Protein AF-A0A0G1BCK6-F1 (afdb_monomer)

Solvent-accessible surface area (backbone atoms only — not comparable to full-atom values): 11768 Å² total; per-residue (Å²): 112,67,67,60,52,51,52,48,50,55,54,48,49,54,58,51,61,77,66,60,58,89,66,52,44,71,52,81,62,42,50,47,76,50,67,53,88,49,65,73,49,75,61,89,98,45,76,48,80,48,79,49,68,51,77,47,67,56,71,41,50,47,66,63,50,44,51,51,53,39,70,75,70,44,85,87,67,80,82,68,76,64,45,44,88,52,59,85,75,43,48,58,46,54,74,65,69,76,64,54,64,76,42,100,46,71,85,72,66,85,77,84,72,70,47,78,46,75,88,80,53,78,44,54,73,77,62,60,65,58,54,43,60,73,41,46,54,34,47,58,85,50,46,67,68,59,49,70,76,41,84,74,56,93,77,87,85,88,86,59,85,63,73,88,54,63,47,42,53,81,44,66,92,75,56,87,84,85,87,84,79,134

Radius of gyration: 25.52 Å; Cα contacts (8 Å, |Δi|>4): 191; chains: 1; bounding box: 66×31×66 Å

Secondary structure (DSSP, 8-state):
-HHHHHHHHHHHHHHHHTTPPTTEEEEEEEEEEEEEPPPEEEETTEEEE--EEEEEEEEEEHHHHHHHHHHHH-TT--S---B-TTGGGSEEE-S-GGGGGGSS-GGG------EEES----B----HHHHHHHHTT-BGGGHHHHHTT-TT-S------SSTT--B--SSGGG--------

Sequence (182 aa):
MNDLKIALQAKLLKKATDQIPSGFVLFRDAVFLDTEDGAATSEGNKSSLNLKGTLYGFLFDVKKLTKKIAEDNLEDYDDTAIDIPNIRDLTFTMDNKDNLFFADNPADVKNINFNLSGTAKIIYPVDENNLKADLLGKRKKDFKQILAQYPNIDSADVVISPFWKMSFPDKIKDIKVVVNYP

pLDDT: mean 87.73, std 10.75, range [51.5, 97.62]

Mean predicted aligned error: 7.95 Å

Foldseek 3Di:
DVVVVVVVLVVVVVVVVVVDDPQKDWAPQQKDKAKDQWDWDDDPPDIDTDIDIDMDGDIDRQQVVLQVCCVVPPDPDPSARKHFPCQRVWDKAFPPPVVCVVPVDVVPDPDGDIDTDDDTDIARDDPLQVLLVLQAFAFPVCNVVSCVVPPSDPDDDDDDPPPPDRGDHNDSVSDDDDDDDD

Nearest PDB structures (foldseek):
  1vpp-assembly1_W  TM=3.203E-01  e=5.025E+00  Homo sapiens
  1mkk-assembly1_A  TM=3.326E-01  e=7.337E+00  Homo sapiens
  8y3r-assembly1_A  TM=3.251E-01  e=6.889E+00  African swine fever virus

Structure (mmCIF, N/CA/C/O backbone):
data_AF-A0A0G1BCK6-F1
#
_entry.id   AF-A0A0G1BCK6-F1
#
loop_
_atom_site.group_PDB
_atom_site.id
_atom_site.type_symbol
_atom_site.label_atom_id
_atom_site.label_alt_id
_atom_site.label_comp_id
_atom_site.label_asym_id
_atom_site.label_entity_id
_atom_site.label_seq_id
_atom_site.pdbx_PDB_ins_code
_atom_site.Cartn_x
_atom_site.Cartn_y
_atom_site.Cartn_z
_atom_site.occupancy
_atom_site.B_iso_or_equiv
_atom_site.auth_seq_id
_atom_site.auth_comp_id
_atom_site.auth_asym_id
_atom_site.auth_atom_id
_atom_site.pdbx_PDB_model_num
ATOM 1 N N . MET A 1 1 ? 24.765 -13.326 -26.894 1.00 62.44 1 MET A N 1
ATOM 2 C CA . MET A 1 1 ? 24.336 -11.912 -26.764 1.00 62.44 1 MET A CA 1
ATOM 3 C C . MET A 1 1 ? 23.130 -11.779 -25.833 1.00 62.44 1 MET A C 1
ATOM 5 O O . MET A 1 1 ? 23.208 -11.008 -24.887 1.00 62.44 1 MET A O 1
ATOM 9 N N . ASN A 1 2 ? 22.054 -12.552 -26.052 1.00 77.62 2 ASN A N 1
ATOM 10 C CA . ASN A 1 2 ? 20.826 -12.490 -25.245 1.00 77.62 2 ASN A CA 1
ATOM 11 C C . ASN A 1 2 ? 21.047 -12.821 -23.755 1.00 77.62 2 ASN A C 1
ATOM 13 O O . ASN A 1 2 ? 20.661 -12.046 -22.887 1.00 77.62 2 ASN A O 1
ATOM 17 N N . ASP A 1 3 ? 21.774 -13.901 -23.456 1.00 83.56 3 ASP A N 1
ATOM 18 C CA . ASP A 1 3 ? 22.012 -14.335 -22.068 1.00 83.56 3 ASP A CA 1
ATOM 19 C C . ASP A 1 3 ? 22.791 -13.302 -21.240 1.00 83.56 3 ASP A C 1
ATOM 21 O O . ASP A 1 3 ? 22.537 -13.126 -20.050 1.00 83.56 3 ASP A O 1
ATOM 25 N N . LEU A 1 4 ? 23.706 -12.562 -21.881 1.00 83.81 4 LEU A N 1
ATOM 26 C CA . LEU A 1 4 ? 24.480 -11.500 -21.233 1.00 83.81 4 LEU A CA 1
ATOM 27 C C . LEU A 1 4 ? 23.594 -10.293 -20.888 1.00 83.81 4 LEU A C 1
ATOM 29 O O . LEU A 1 4 ? 23.738 -9.725 -19.806 1.00 83.81 4 LEU A O 1
ATOM 33 N N . LYS A 1 5 ? 22.649 -9.934 -21.772 1.00 83.31 5 LYS A N 1
ATOM 34 C CA . LYS A 1 5 ? 21.650 -8.884 -21.513 1.00 83.31 5 LYS A CA 1
ATOM 35 C C . LYS A 1 5 ? 20.716 -9.280 -20.367 1.00 83.31 5 LYS A C 1
ATOM 37 O O . LYS A 1 5 ? 20.528 -8.486 -19.451 1.00 83.31 5 LYS A O 1
ATOM 42 N N . ILE A 1 6 ? 20.221 -10.520 -20.362 1.00 86.69 6 ILE A N 1
ATOM 43 C CA . ILE A 1 6 ? 19.371 -11.054 -19.283 1.00 86.69 6 ILE A CA 1
ATOM 44 C C . ILE A 1 6 ? 20.114 -11.027 -17.940 1.00 86.69 6 ILE A C 1
ATOM 46 O O . ILE A 1 6 ? 19.578 -10.545 -16.941 1.00 86.69 6 ILE A O 1
ATOM 50 N N . ALA A 1 7 ? 21.367 -11.491 -17.909 1.00 89.31 7 ALA A N 1
ATOM 51 C CA . ALA A 1 7 ? 22.180 -11.490 -16.695 1.00 89.31 7 ALA A CA 1
ATOM 52 C C . ALA A 1 7 ? 22.463 -10.067 -16.182 1.00 89.31 7 ALA A C 1
ATOM 54 O O . ALA A 1 7 ? 22.385 -9.817 -14.975 1.00 89.31 7 ALA A O 1
ATOM 55 N N . LEU A 1 8 ? 22.759 -9.125 -17.086 1.00 89.31 8 LEU A N 1
ATOM 56 C CA . LEU A 1 8 ? 22.956 -7.718 -16.740 1.00 89.31 8 LEU A CA 1
ATOM 57 C C . LEU A 1 8 ? 21.673 -7.100 -16.172 1.00 89.31 8 LEU A C 1
ATOM 59 O O . LEU A 1 8 ? 21.720 -6.492 -15.102 1.00 89.31 8 LEU A O 1
ATOM 63 N N . GLN A 1 9 ? 20.533 -7.306 -16.834 1.00 88.75 9 GLN A N 1
ATOM 64 C CA . GLN A 1 9 ? 19.236 -6.806 -16.380 1.00 88.75 9 GLN A CA 1
ATOM 65 C C . GLN A 1 9 ? 18.886 -7.348 -14.993 1.00 88.75 9 GLN A C 1
ATOM 67 O O . GLN A 1 9 ? 18.549 -6.571 -14.104 1.00 88.75 9 GLN A O 1
ATOM 72 N N . ALA A 1 10 ? 19.029 -8.658 -14.770 1.00 90.56 10 ALA A N 1
ATOM 73 C CA . ALA A 1 10 ? 18.759 -9.274 -13.473 1.00 90.56 10 ALA A CA 1
ATOM 74 C C . ALA A 1 10 ? 19.652 -8.691 -12.363 1.00 90.56 10 ALA A C 1
ATOM 76 O O . ALA A 1 10 ? 19.179 -8.388 -11.265 1.00 90.56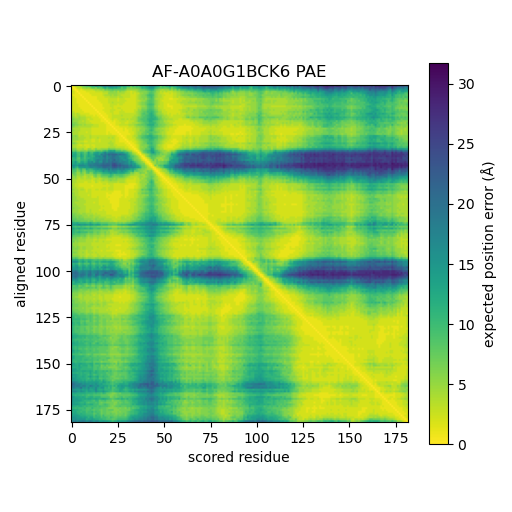 10 ALA A O 1
ATOM 77 N N . LYS A 1 11 ? 20.942 -8.477 -12.657 1.00 91.44 11 LYS A N 1
ATOM 78 C CA . LYS A 1 11 ? 21.895 -7.873 -11.717 1.00 91.44 11 LYS A CA 1
ATOM 79 C C . LYS A 1 11 ? 21.525 -6.428 -11.374 1.00 91.44 11 LYS A C 1
ATOM 81 O O . LYS A 1 11 ? 21.561 -6.058 -10.199 1.00 91.44 11 LYS A O 1
ATOM 86 N N . LEU A 1 12 ? 21.189 -5.617 -12.377 1.00 91.88 12 LEU A N 1
ATOM 87 C CA . LEU A 1 12 ? 20.810 -4.219 -12.176 1.00 91.88 12 LEU A CA 1
ATOM 88 C C . LEU A 1 12 ? 19.460 -4.101 -11.461 1.00 91.88 12 LEU A C 1
ATOM 90 O O . LEU A 1 12 ? 19.338 -3.287 -10.551 1.00 91.88 12 LEU A O 1
ATOM 94 N N . LEU A 1 13 ? 18.485 -4.950 -11.797 1.00 91.12 13 LEU A N 1
ATOM 95 C CA . LEU A 1 13 ? 17.170 -4.964 -11.158 1.00 91.12 13 LEU A CA 1
ATOM 96 C C . LEU A 1 13 ? 17.276 -5.296 -9.670 1.00 91.12 13 LEU A C 1
ATOM 98 O O . LEU A 1 13 ? 16.637 -4.642 -8.847 1.00 91.12 13 LEU A O 1
ATOM 102 N N . LYS A 1 14 ? 18.126 -6.267 -9.311 1.00 91.44 14 LYS A N 1
ATOM 103 C CA . LYS A 1 14 ? 18.407 -6.582 -7.906 1.00 91.44 14 LYS A CA 1
ATOM 104 C C . LYS A 1 14 ? 18.917 -5.344 -7.163 1.00 91.44 14 LYS A C 1
ATOM 106 O O . LYS A 1 14 ? 18.363 -4.979 -6.135 1.00 91.44 14 LYS A O 1
ATOM 111 N N . LYS A 1 15 ? 19.913 -4.658 -7.732 1.00 90.38 15 LYS A N 1
ATOM 112 C CA . LYS A 1 15 ? 20.481 -3.437 -7.145 1.00 90.38 15 LYS A CA 1
ATOM 113 C C . LYS A 1 15 ? 19.451 -2.307 -7.030 1.00 90.38 15 LYS A C 1
ATOM 115 O O . LYS A 1 15 ? 19.455 -1.597 -6.033 1.00 90.38 15 LYS A O 1
ATOM 120 N N . ALA A 1 16 ? 18.594 -2.135 -8.036 1.00 89.69 16 ALA A N 1
ATOM 121 C CA . ALA A 1 16 ? 17.551 -1.114 -8.026 1.00 89.69 16 ALA A CA 1
ATOM 122 C C . ALA A 1 16 ? 16.495 -1.391 -6.947 1.00 89.69 16 ALA A C 1
ATOM 124 O O . ALA A 1 16 ? 16.083 -0.474 -6.244 1.00 89.69 16 ALA A O 1
ATOM 125 N N . THR A 1 17 ? 16.108 -2.658 -6.771 1.00 88.62 17 THR A N 1
ATOM 126 C CA . THR A 1 17 ? 15.104 -3.066 -5.775 1.00 88.62 17 THR A CA 1
ATOM 127 C C . THR A 1 17 ? 15.556 -2.748 -4.346 1.00 88.62 17 THR A C 1
ATOM 129 O O . THR A 1 17 ? 14.747 -2.295 -3.540 1.00 88.62 17 THR A O 1
ATOM 132 N N . ASP A 1 18 ? 16.854 -2.888 -4.056 1.00 90.00 18 ASP A N 1
ATOM 133 C CA . ASP A 1 18 ? 17.448 -2.556 -2.751 1.00 90.00 18 ASP A CA 1
ATOM 134 C C . ASP A 1 18 ? 17.424 -1.044 -2.433 1.00 90.00 18 ASP A C 1
ATOM 136 O O . ASP A 1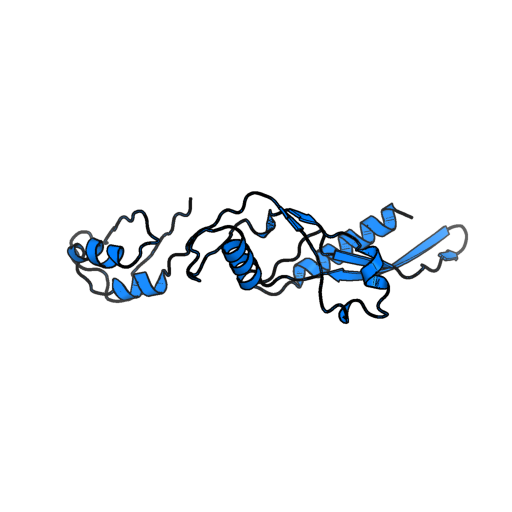 18 ? 17.666 -0.643 -1.296 1.00 90.00 18 ASP A O 1
ATOM 140 N N . GLN A 1 19 ? 17.157 -0.194 -3.429 1.00 90.81 19 GLN A N 1
ATOM 141 C CA . GLN A 1 19 ? 17.180 1.269 -3.315 1.00 90.81 19 GLN A CA 1
ATOM 142 C C . GLN A 1 19 ? 15.785 1.904 -3.394 1.00 90.81 19 GLN A C 1
ATOM 144 O O . GLN A 1 19 ? 15.672 3.130 -3.398 1.00 90.81 19 GLN A O 1
ATOM 149 N N . ILE A 1 20 ? 14.721 1.097 -3.461 1.00 92.50 20 ILE A N 1
ATOM 150 C CA . ILE A 1 20 ? 13.351 1.609 -3.537 1.00 92.50 20 ILE A CA 1
ATOM 151 C C . ILE A 1 20 ? 12.981 2.279 -2.201 1.00 92.50 20 ILE A C 1
ATOM 153 O O . ILE A 1 20 ? 13.048 1.625 -1.156 1.00 92.50 20 ILE A O 1
ATOM 157 N N . PRO A 1 21 ? 12.553 3.556 -2.205 1.00 94.56 21 PRO A N 1
ATOM 158 C CA . PRO A 1 21 ? 12.089 4.222 -0.994 1.00 94.56 21 PRO A CA 1
ATOM 159 C C . PRO A 1 21 ? 10.838 3.554 -0.410 1.00 94.56 21 PRO A C 1
ATOM 161 O O . PRO A 1 21 ? 10.017 2.974 -1.126 1.00 94.56 21 PRO A O 1
ATOM 164 N N . SER A 1 22 ? 10.646 3.681 0.903 1.00 93.38 22 SER A N 1
ATOM 165 C CA . SER A 1 22 ? 9.411 3.225 1.542 1.00 93.38 22 SER A CA 1
ATOM 166 C C . SER A 1 22 ? 8.190 3.940 0.948 1.00 93.38 22 SER A C 1
ATOM 168 O O . SER A 1 22 ? 8.243 5.115 0.594 1.00 93.38 22 SER A O 1
ATOM 170 N N . GLY A 1 23 ? 7.079 3.214 0.817 1.00 94.44 23 GLY A N 1
ATOM 171 C CA . GLY A 1 23 ? 5.851 3.739 0.208 1.00 94.44 23 GLY A CA 1
ATOM 172 C C . GLY A 1 23 ? 5.809 3.685 -1.322 1.00 94.44 23 GLY A C 1
ATOM 173 O O . GLY A 1 23 ? 4.798 4.085 -1.892 1.00 94.44 23 GLY A O 1
ATOM 174 N N . PHE A 1 24 ? 6.841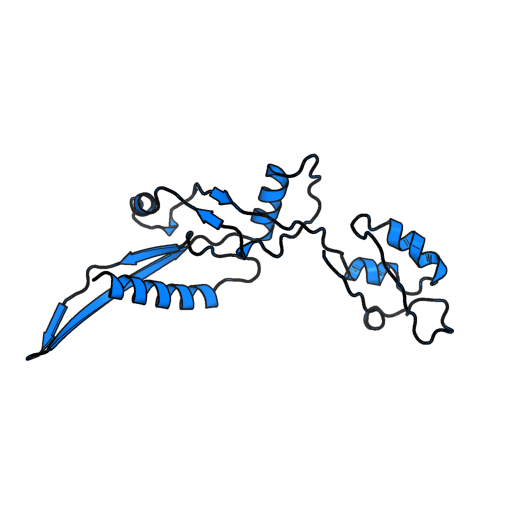 3.149 -1.984 1.00 96.25 24 PHE A N 1
ATOM 175 C CA . PHE A 1 24 ? 6.855 2.954 -3.434 1.00 96.25 24 PHE A CA 1
ATOM 176 C C . PHE A 1 24 ? 6.821 1.476 -3.840 1.00 96.25 24 PHE A C 1
ATOM 178 O O . PHE A 1 24 ? 7.208 0.568 -3.090 1.00 96.25 24 PHE A O 1
ATOM 185 N N . VAL A 1 25 ? 6.358 1.237 -5.065 1.00 95.00 25 VAL A N 1
ATOM 186 C CA . VAL A 1 25 ? 6.408 -0.059 -5.744 1.00 95.00 25 VAL A CA 1
ATOM 187 C C . VAL A 1 25 ? 7.037 0.089 -7.128 1.00 95.00 25 VAL A C 1
ATOM 189 O O . VAL A 1 25 ? 6.757 1.043 -7.852 1.00 95.00 25 VAL A O 1
ATOM 192 N N . LEU A 1 26 ? 7.893 -0.873 -7.480 1.00 93.94 26 LEU A N 1
ATOM 193 C CA . LEU A 1 26 ? 8.426 -1.067 -8.824 1.00 93.94 26 LEU A CA 1
ATOM 194 C C . LEU A 1 26 ? 7.859 -2.370 -9.380 1.00 93.94 26 LEU A C 1
ATOM 196 O O . LEU A 1 26 ? 8.112 -3.440 -8.822 1.00 93.94 26 LEU A O 1
ATOM 200 N N . PHE A 1 27 ? 7.124 -2.291 -10.483 1.00 93.06 27 PHE A N 1
ATOM 201 C CA . PHE A 1 27 ? 6.698 -3.484 -11.206 1.00 93.06 27 PHE A CA 1
ATOM 202 C C . PHE A 1 27 ? 7.814 -3.965 -12.130 1.00 93.06 27 PHE A C 1
ATOM 204 O O . PHE A 1 27 ? 8.534 -3.157 -12.715 1.00 93.06 27 PHE A O 1
ATOM 211 N N . ARG A 1 28 ? 7.949 -5.286 -12.298 1.00 86.25 28 ARG A N 1
ATOM 212 C CA . ARG A 1 28 ? 9.002 -5.875 -13.149 1.00 86.25 28 ARG A CA 1
ATOM 213 C C . ARG A 1 28 ? 8.953 -5.346 -14.580 1.00 86.25 28 ARG A C 1
ATOM 215 O O . ARG A 1 28 ? 9.995 -5.054 -15.153 1.00 86.25 28 ARG A O 1
ATOM 222 N N . ASP A 1 29 ? 7.747 -5.169 -15.112 1.00 88.38 29 ASP A N 1
ATOM 223 C CA . ASP A 1 29 ? 7.518 -4.658 -16.461 1.00 88.38 29 ASP A CA 1
ATOM 224 C C . ASP A 1 29 ? 7.491 -3.128 -16.556 1.00 88.38 29 ASP A C 1
ATOM 226 O O . ASP A 1 29 ? 7.343 -2.594 -17.651 1.00 88.38 29 ASP A O 1
ATOM 230 N N . ALA A 1 30 ? 7.708 -2.416 -15.452 1.00 89.88 30 ALA A N 1
ATOM 231 C CA . ALA A 1 30 ? 7.928 -0.971 -15.447 1.00 89.88 30 ALA A CA 1
ATOM 232 C C . ALA A 1 30 ? 9.422 -0.611 -15.540 1.00 89.88 30 ALA A C 1
ATOM 234 O O . ALA A 1 30 ? 9.800 0.507 -15.198 1.00 89.88 30 ALA A O 1
ATOM 235 N N . VAL A 1 31 ? 10.268 -1.566 -15.943 1.00 88.44 31 VAL A N 1
ATOM 236 C CA . VAL A 1 31 ? 11.728 -1.457 -15.987 1.00 88.44 31 VAL A CA 1
ATOM 237 C C . VAL A 1 31 ? 12.238 -1.637 -17.412 1.00 88.44 31 VAL A C 1
ATOM 239 O O . VAL A 1 31 ? 11.743 -2.481 -18.161 1.00 88.44 31 VAL A O 1
ATOM 242 N N . PHE A 1 32 ? 13.276 -0.879 -17.753 1.00 85.00 32 PHE A N 1
ATOM 243 C CA . PHE A 1 32 ? 13.872 -0.825 -19.079 1.00 85.00 32 PHE A CA 1
ATOM 244 C C . PHE A 1 32 ? 15.390 -0.787 -18.955 1.00 85.00 32 PHE A C 1
ATOM 246 O O . PHE A 1 32 ? 15.933 -0.132 -18.064 1.00 85.00 32 PHE A O 1
ATOM 253 N N . LEU A 1 33 ? 16.078 -1.504 -19.838 1.00 85.06 33 LEU A N 1
ATOM 254 C CA . LEU A 1 33 ? 17.533 -1.545 -19.876 1.00 85.06 33 LEU A CA 1
ATOM 255 C C . LEU A 1 33 ? 18.010 -0.838 -21.139 1.00 85.06 33 LEU A C 1
ATOM 257 O O . LEU A 1 33 ? 17.802 -1.349 -22.236 1.00 85.06 33 LEU A O 1
ATOM 261 N N . ASP A 1 34 ? 18.688 0.286 -20.957 1.00 83.12 34 ASP A N 1
ATOM 262 C CA . ASP A 1 34 ? 19.480 0.899 -22.010 1.00 83.12 34 ASP A CA 1
ATOM 263 C C . ASP A 1 34 ? 20.867 0.252 -22.016 1.00 83.12 34 ASP A C 1
ATOM 265 O O . ASP A 1 34 ? 21.514 0.158 -20.970 1.00 83.12 34 ASP A O 1
ATOM 269 N N . THR A 1 35 ? 21.311 -0.260 -23.161 1.00 81.62 35 THR A N 1
ATOM 270 C CA . THR A 1 35 ? 22.619 -0.915 -23.285 1.00 81.62 35 THR A CA 1
ATOM 271 C C . THR A 1 35 ? 23.504 -0.137 -24.230 1.00 81.62 35 THR A C 1
ATOM 273 O O . THR A 1 35 ? 23.145 0.041 -25.389 1.00 81.62 35 THR A O 1
ATOM 276 N N . GLU A 1 36 ? 24.699 0.206 -23.766 1.00 78.25 36 GLU A N 1
ATOM 277 C CA . GLU A 1 36 ? 25.755 0.728 -24.626 1.00 78.25 36 GLU A CA 1
ATOM 278 C C . GLU A 1 36 ? 26.382 -0.431 -25.415 1.00 78.25 36 GLU A C 1
ATOM 280 O O . GLU A 1 36 ? 26.575 -1.531 -24.874 1.00 78.25 36 GLU A O 1
ATOM 285 N N . ASP A 1 37 ? 26.730 -0.192 -26.682 1.00 67.62 37 ASP A N 1
ATOM 286 C CA . ASP A 1 37 ? 27.448 -1.182 -27.482 1.00 67.62 37 ASP A CA 1
ATOM 287 C C . ASP A 1 37 ? 28.789 -1.525 -26.820 1.00 67.62 37 ASP A C 1
ATOM 289 O O . ASP A 1 37 ? 29.652 -0.682 -26.564 1.00 67.62 37 ASP A O 1
ATOM 293 N N . GLY A 1 38 ? 28.940 -2.806 -26.492 1.00 63.19 38 GLY A N 1
ATOM 294 C CA . GLY A 1 38 ? 30.094 -3.322 -25.775 1.00 63.19 38 GLY A CA 1
ATOM 295 C C . GLY A 1 38 ? 31.344 -3.381 -26.647 1.00 63.19 38 GLY A C 1
ATOM 296 O O . GLY A 1 38 ? 31.311 -3.913 -27.755 1.00 63.19 38 GLY A O 1
ATOM 297 N N . ALA A 1 39 ? 32.479 -2.918 -26.124 1.00 60.47 39 ALA A N 1
ATOM 298 C CA . ALA A 1 39 ? 33.772 -3.138 -26.764 1.00 60.47 39 ALA A 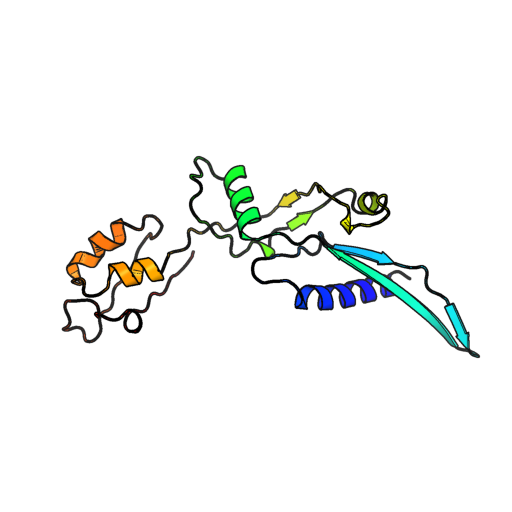CA 1
ATOM 299 C C . ALA A 1 39 ? 34.221 -4.596 -26.560 1.00 60.47 39 ALA A C 1
ATOM 301 O O . ALA A 1 39 ? 34.293 -5.087 -25.427 1.00 60.47 39 ALA A O 1
ATOM 302 N N . ALA A 1 40 ? 34.541 -5.287 -27.655 1.00 63.59 40 ALA A N 1
ATOM 303 C CA . ALA A 1 40 ? 35.195 -6.588 -27.603 1.00 63.59 40 ALA A CA 1
ATOM 304 C C . ALA A 1 40 ? 36.707 -6.389 -27.454 1.00 63.59 40 ALA A C 1
ATOM 306 O O . ALA A 1 40 ? 37.335 -5.711 -28.267 1.00 63.59 40 ALA A O 1
ATOM 307 N N . THR A 1 41 ? 37.300 -6.995 -26.431 1.00 63.34 41 THR A N 1
ATOM 308 C CA . THR A 1 41 ? 38.754 -7.008 -26.238 1.00 63.34 41 THR A CA 1
ATOM 309 C C . THR A 1 41 ? 39.271 -8.421 -26.468 1.00 63.34 41 THR A C 1
ATOM 311 O O . THR A 1 41 ? 38.722 -9.382 -25.931 1.00 63.34 41 THR A O 1
ATOM 314 N N . SER A 1 42 ? 40.311 -8.564 -27.289 1.00 60.16 42 SER A N 1
ATOM 315 C CA . SER A 1 42 ? 40.971 -9.852 -27.530 1.00 60.16 42 SER A CA 1
ATOM 316 C C . SER A 1 42 ? 42.401 -9.793 -27.014 1.00 60.16 42 SER A C 1
ATOM 318 O O . SER A 1 42 ? 43.160 -8.913 -27.412 1.00 60.16 42 SER A O 1
ATOM 320 N N . GLU A 1 43 ? 42.759 -10.727 -26.136 1.00 63.66 43 GLU A N 1
ATOM 321 C CA . GLU A 1 43 ? 44.107 -10.869 -25.584 1.00 63.66 43 GLU A CA 1
ATOM 322 C C . GLU A 1 43 ? 44.552 -12.333 -25.741 1.00 63.66 43 GLU A C 1
ATOM 324 O O . GLU A 1 43 ? 44.034 -13.251 -25.096 1.00 63.66 43 GLU A O 1
ATOM 329 N N . GLY A 1 44 ? 45.493 -12.575 -26.659 1.00 72.88 44 GLY A N 1
ATOM 330 C CA . GLY A 1 44 ? 45.949 -13.925 -27.005 1.00 72.88 44 GLY A CA 1
ATOM 331 C C . GLY A 1 44 ? 44.824 -14.806 -27.570 1.00 72.88 44 GLY A C 1
ATOM 332 O O . GLY A 1 44 ? 44.130 -14.412 -28.500 1.00 72.88 44 GLY A O 1
ATOM 333 N N . ASN A 1 45 ? 44.643 -16.005 -27.002 1.00 71.12 45 ASN A N 1
ATOM 334 C CA . ASN A 1 45 ? 43.625 -16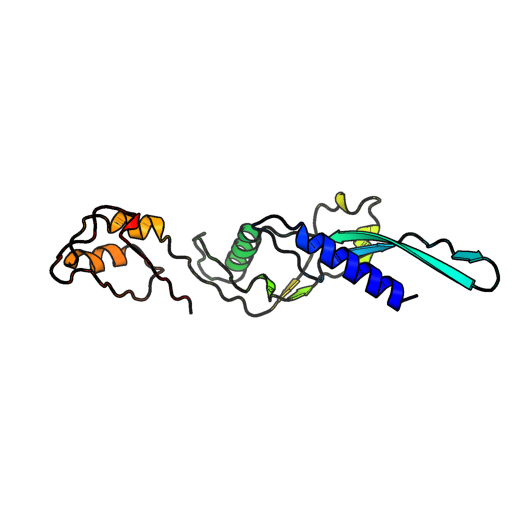.984 -27.423 1.00 71.12 45 ASN A CA 1
ATOM 335 C C . ASN A 1 45 ? 42.272 -16.829 -26.693 1.00 71.12 45 ASN A C 1
ATOM 337 O O . ASN A 1 45 ? 41.428 -17.725 -26.756 1.00 71.12 45 ASN A O 1
ATOM 341 N N . LYS A 1 46 ? 42.073 -15.735 -25.944 1.00 59.69 46 LYS A N 1
ATOM 342 C CA . LYS A 1 46 ? 40.826 -15.443 -25.227 1.00 59.69 46 LYS A CA 1
ATOM 343 C C . LYS A 1 46 ? 40.226 -14.135 -25.734 1.00 59.69 46 LYS A C 1
ATOM 345 O O . LYS A 1 46 ? 40.882 -13.096 -25.737 1.00 59.69 46 LYS A O 1
ATOM 350 N N . SER A 1 47 ? 38.950 -14.189 -26.097 1.00 70.12 47 SER A N 1
ATOM 351 C CA . SER A 1 47 ? 38.140 -13.009 -26.398 1.00 70.12 47 SER A CA 1
ATOM 352 C C . SER A 1 47 ? 37.173 -12.761 -25.246 1.00 70.12 47 SER A C 1
ATOM 354 O O . SER A 1 47 ? 36.478 -13.679 -24.806 1.00 70.12 47 SER A O 1
ATOM 356 N N . SER A 1 48 ? 37.136 -11.528 -24.746 1.00 71.88 48 SER A N 1
ATOM 357 C CA . SER A 1 48 ? 36.198 -11.080 -23.719 1.00 71.88 48 SER A CA 1
ATOM 358 C C . SER A 1 48 ? 35.257 -10.021 -24.292 1.00 71.88 48 SER A C 1
ATOM 360 O O . SER A 1 48 ? 35.661 -9.122 -25.031 1.00 71.88 48 SER A O 1
ATOM 362 N N . LEU A 1 49 ? 33.974 -10.152 -23.957 1.00 77.88 49 LEU A N 1
ATOM 363 C CA . LEU A 1 49 ? 32.922 -9.221 -24.347 1.00 77.88 49 LEU A CA 1
ATOM 364 C C . LEU A 1 49 ? 32.373 -8.557 -23.088 1.00 77.88 49 LEU A C 1
ATOM 366 O O . LEU A 1 49 ? 31.811 -9.234 -22.226 1.00 77.88 49 LEU A O 1
ATOM 370 N N . ASN A 1 50 ? 32.526 -7.239 -22.994 1.00 79.50 50 ASN A N 1
ATOM 371 C CA . ASN A 1 50 ? 31.996 -6.450 -21.890 1.00 79.50 50 ASN A CA 1
ATOM 372 C C . ASN A 1 50 ? 30.735 -5.719 -22.341 1.00 79.50 50 ASN A C 1
ATOM 374 O O . ASN A 1 50 ? 30.772 -4.986 -23.322 1.00 79.50 50 ASN A O 1
ATOM 378 N N . LEU A 1 51 ? 29.640 -5.889 -21.602 1.00 83.06 51 LEU A N 1
ATOM 379 C CA . LEU A 1 51 ? 28.384 -5.180 -21.835 1.00 83.06 51 LEU A CA 1
ATOM 380 C C . LEU A 1 51 ? 28.133 -4.201 -20.688 1.00 83.06 51 LEU A C 1
ATOM 382 O O . LEU A 1 51 ? 28.192 -4.586 -19.517 1.00 83.06 51 LEU A O 1
ATOM 386 N N . LYS A 1 52 ? 27.842 -2.948 -21.034 1.00 86.44 52 LYS A N 1
ATOM 387 C CA . LYS A 1 52 ? 27.433 -1.901 -20.097 1.00 86.44 52 LYS A CA 1
ATOM 388 C C . LYS A 1 52 ? 25.993 -1.500 -20.382 1.00 86.44 52 LYS A C 1
ATOM 390 O O . LYS A 1 52 ? 25.507 -1.647 -21.499 1.00 86.44 52 LYS A O 1
ATOM 395 N N . GLY A 1 53 ? 25.310 -1.020 -19.355 1.00 87.19 53 GLY A N 1
ATOM 396 C CA . GLY A 1 53 ? 23.953 -0.529 -19.504 1.00 87.19 53 GLY A CA 1
ATOM 397 C C . GLY A 1 53 ? 23.437 0.147 -18.247 1.00 87.19 53 GLY A C 1
ATOM 398 O O . GLY A 1 53 ? 23.940 -0.095 -17.144 1.00 87.19 53 GLY A O 1
ATOM 399 N N . THR A 1 54 ? 22.416 0.969 -18.446 1.00 87.62 54 THR A N 1
ATOM 400 C CA . THR A 1 54 ? 21.710 1.721 -17.416 1.00 87.62 54 THR A CA 1
ATOM 401 C C . THR A 1 54 ? 20.281 1.206 -17.324 1.00 87.62 54 THR A C 1
ATOM 403 O O . THR A 1 54 ? 19.589 1.048 -18.326 1.00 87.62 54 THR A O 1
ATOM 406 N N . LEU A 1 55 ? 19.842 0.905 -16.103 1.00 87.69 55 LEU A N 1
ATOM 407 C CA . LEU A 1 55 ? 18.483 0.450 -15.844 1.00 87.69 55 LEU A CA 1
ATOM 408 C C . LEU A 1 55 ? 17.624 1.636 -15.409 1.00 87.69 55 LEU A C 1
ATOM 410 O O . LEU A 1 55 ? 17.936 2.287 -14.413 1.00 87.69 55 LEU A O 1
ATOM 414 N N . TYR A 1 56 ? 16.527 1.856 -16.117 1.00 87.56 56 TYR A N 1
ATOM 415 C CA . TYR A 1 56 ? 15.500 2.833 -15.781 1.00 87.56 56 TYR A CA 1
ATOM 416 C C . TYR A 1 56 ? 14.248 2.109 -15.294 1.00 87.56 56 TYR A C 1
ATOM 418 O O . TYR A 1 56 ? 13.975 0.982 -15.708 1.00 87.56 56 TYR A O 1
ATOM 426 N N . GLY A 1 57 ? 13.465 2.745 -14.428 1.00 88.44 57 GLY A N 1
ATOM 427 C CA . GLY A 1 57 ? 12.181 2.193 -14.023 1.00 88.44 57 GLY A CA 1
ATOM 428 C C . GLY A 1 57 ? 11.245 3.230 -13.426 1.00 88.44 57 GLY A C 1
ATOM 429 O O . GLY A 1 57 ? 11.692 4.191 -12.800 1.00 88.44 57 GLY A O 1
ATOM 430 N N . PHE A 1 58 ? 9.945 3.020 -13.613 1.00 90.25 58 PHE A N 1
ATOM 431 C CA . PHE A 1 58 ? 8.912 3.874 -13.035 1.00 90.25 58 PHE A CA 1
ATOM 432 C C . PHE A 1 58 ? 8.521 3.365 -11.649 1.00 90.25 58 PHE A C 1
ATOM 434 O O . PHE A 1 58 ? 8.025 2.247 -11.494 1.00 90.25 58 PHE A O 1
ATOM 441 N N . LEU A 1 59 ? 8.749 4.201 -10.638 1.00 93.31 59 LEU A N 1
ATOM 442 C CA . LEU A 1 59 ? 8.279 3.963 -9.279 1.00 93.31 59 LEU A CA 1
ATOM 443 C C . LEU A 1 59 ? 6.900 4.583 -9.093 1.00 93.31 59 LEU A C 1
ATOM 445 O O . LEU A 1 59 ? 6.685 5.751 -9.415 1.00 93.31 59 LEU A O 1
ATOM 449 N N . PHE A 1 60 ? 5.991 3.814 -8.507 1.00 95.19 60 PHE A N 1
ATOM 450 C CA . PHE A 1 60 ? 4.643 4.267 -8.195 1.00 95.19 60 PHE A CA 1
ATOM 451 C C . PHE A 1 60 ? 4.509 4.475 -6.693 1.00 95.19 60 PHE A C 1
ATOM 453 O O . PHE A 1 60 ? 4.853 3.590 -5.908 1.00 95.19 60 PHE A O 1
ATOM 460 N N . ASP A 1 61 ? 4.004 5.641 -6.297 1.00 96.56 61 ASP A N 1
ATOM 461 C CA . ASP A 1 61 ? 3.568 5.888 -4.924 1.00 96.56 61 ASP A CA 1
ATOM 462 C C . ASP A 1 61 ? 2.365 4.983 -4.634 1.00 96.56 61 ASP A C 1
ATOM 464 O O . ASP A 1 61 ? 1.338 5.063 -5.313 1.00 96.56 61 ASP A O 1
ATOM 468 N N . VAL A 1 62 ? 2.507 4.103 -3.642 1.00 96.06 62 VAL A N 1
ATOM 469 C CA . VAL A 1 62 ? 1.500 3.086 -3.322 1.00 96.06 62 VAL A CA 1
ATOM 470 C C . VAL A 1 62 ? 0.179 3.730 -2.913 1.00 96.06 62 VAL A C 1
ATOM 472 O O . VAL A 1 62 ? -0.869 3.244 -3.318 1.00 96.06 62 VAL A O 1
ATOM 475 N N . LYS A 1 63 ? 0.197 4.844 -2.173 1.00 94.25 63 LYS A N 1
ATOM 476 C CA . LYS A 1 63 ? -1.038 5.505 -1.728 1.00 94.25 63 LYS A CA 1
ATOM 477 C C . LYS A 1 63 ? -1.781 6.115 -2.906 1.00 94.25 63 LYS A C 1
ATOM 479 O O . LYS A 1 63 ? -2.989 5.936 -3.024 1.00 94.25 63 LYS A O 1
ATOM 484 N N . LYS A 1 64 ? -1.062 6.806 -3.797 1.00 95.38 64 LYS A N 1
ATOM 485 C CA . LYS A 1 64 ? -1.667 7.406 -4.997 1.00 95.38 64 LYS A CA 1
ATOM 486 C C . LYS A 1 64 ? -2.211 6.343 -5.946 1.00 95.38 64 LYS A C 1
ATOM 488 O O . LYS A 1 64 ? -3.308 6.509 -6.466 1.00 95.38 64 LYS A O 1
ATOM 493 N N . LEU A 1 65 ? -1.462 5.258 -6.153 1.00 95.75 65 LEU A N 1
ATOM 494 C CA . LEU A 1 65 ? -1.890 4.163 -7.018 1.00 95.75 65 LEU A CA 1
ATOM 495 C C . LEU A 1 65 ? -3.120 3.448 -6.447 1.00 95.75 65 LEU A C 1
ATOM 497 O O . LEU A 1 65 ? -4.093 3.258 -7.166 1.00 95.75 65 LEU A O 1
ATOM 501 N N . THR A 1 66 ? -3.106 3.112 -5.156 1.00 95.75 66 THR A N 1
ATOM 502 C CA . THR A 1 66 ? -4.246 2.488 -4.474 1.00 95.75 66 THR A CA 1
ATOM 503 C C . THR A 1 66 ? -5.487 3.375 -4.526 1.00 95.75 66 THR A C 1
ATOM 505 O O . THR A 1 66 ? -6.557 2.885 -4.877 1.00 95.75 66 THR A O 1
ATOM 508 N N . LYS A 1 67 ? -5.341 4.685 -4.272 1.00 94.69 67 LYS A N 1
ATOM 509 C CA . LYS A 1 67 ? -6.442 5.645 -4.419 1.00 94.69 67 LYS A CA 1
ATOM 510 C C . LYS A 1 67 ? -7.030 5.595 -5.829 1.00 94.69 67 LYS A C 1
ATOM 512 O O . LYS A 1 67 ? -8.237 5.460 -5.981 1.00 94.69 67 LYS A O 1
ATOM 517 N N . LYS A 1 68 ? -6.173 5.652 -6.853 1.00 94.56 68 LYS A N 1
ATOM 518 C CA . LYS A 1 68 ? -6.620 5.638 -8.247 1.00 94.56 68 LYS A CA 1
ATOM 519 C C . LYS A 1 68 ? -7.352 4.342 -8.611 1.00 94.56 68 LYS A C 1
ATOM 521 O O . LYS A 1 68 ? -8.376 4.384 -9.278 1.00 94.56 68 LYS A O 1
ATOM 526 N N . ILE A 1 69 ? -6.864 3.197 -8.130 1.00 95.00 69 ILE A N 1
ATOM 527 C CA . ILE A 1 69 ? -7.542 1.907 -8.317 1.00 95.00 69 ILE A CA 1
ATOM 528 C C . ILE A 1 69 ? -8.938 1.930 -7.679 1.00 95.00 69 ILE A C 1
ATOM 530 O O . ILE A 1 69 ? -9.877 1.435 -8.295 1.00 95.00 69 ILE A O 1
ATOM 534 N N . ALA A 1 70 ? -9.086 2.513 -6.486 1.00 94.06 70 ALA A N 1
ATOM 535 C CA . ALA A 1 70 ? -10.379 2.659 -5.817 1.00 94.06 70 ALA A CA 1
ATOM 536 C C . ALA A 1 70 ? -11.351 3.512 -6.639 1.00 94.06 70 ALA A C 1
ATOM 538 O O . ALA A 1 70 ? -12.445 3.052 -6.946 1.00 94.06 70 ALA A O 1
ATOM 539 N N . GLU A 1 71 ? -10.911 4.710 -7.043 1.00 94.44 71 GLU A N 1
ATOM 540 C CA . GLU A 1 71 ? -11.689 5.662 -7.851 1.00 94.44 71 GLU A CA 1
ATOM 541 C C . GLU A 1 71 ? -12.198 5.033 -9.158 1.00 94.44 71 GLU A C 1
ATOM 543 O O . GLU A 1 71 ? -13.295 5.349 -9.609 1.00 94.44 71 GLU A O 1
ATOM 548 N N . ASP A 1 72 ? -11.410 4.141 -9.764 1.00 93.06 72 ASP A N 1
ATOM 549 C CA . ASP A 1 72 ? -11.742 3.518 -11.047 1.00 93.06 72 ASP A CA 1
ATOM 550 C C . ASP A 1 72 ? -12.618 2.255 -10.923 1.00 93.06 72 ASP A C 1
ATOM 552 O O . ASP A 1 72 ? -13.202 1.835 -11.922 1.00 93.06 72 ASP A O 1
ATOM 556 N N . ASN A 1 73 ? -12.693 1.613 -9.746 1.00 92.31 73 ASN A N 1
ATOM 557 C CA . ASN A 1 73 ? -13.298 0.274 -9.601 1.00 92.31 73 ASN A CA 1
ATOM 558 C C . ASN A 1 73 ? -14.369 0.147 -8.508 1.00 92.31 73 ASN A C 1
ATOM 560 O O . ASN A 1 73 ? -15.111 -0.836 -8.521 1.00 92.31 73 ASN A O 1
ATOM 564 N N . LEU A 1 74 ? -14.444 1.074 -7.553 1.00 91.12 74 LEU A N 1
ATOM 565 C CA . LEU A 1 74 ? -15.446 1.058 -6.488 1.00 91.12 74 LEU A CA 1
ATOM 566 C C . LEU A 1 74 ? -16.558 2.062 -6.792 1.00 91.12 74 LEU A C 1
ATOM 568 O O . LEU A 1 74 ? -16.300 3.236 -7.052 1.00 91.12 74 LEU A O 1
ATOM 572 N N . GLU A 1 75 ? -17.803 1.599 -6.722 1.00 88.88 75 GLU A N 1
ATOM 573 C CA . GLU A 1 75 ? -18.971 2.478 -6.730 1.00 88.88 75 GLU A CA 1
ATOM 574 C C . GLU A 1 75 ? -19.026 3.253 -5.402 1.00 88.88 75 GLU A C 1
ATOM 576 O O . GLU A 1 75 ? -18.729 2.695 -4.345 1.00 88.88 75 GLU A O 1
ATOM 581 N N . ASP A 1 76 ? -19.350 4.547 -5.465 1.00 86.56 76 ASP A N 1
ATOM 582 C CA . ASP A 1 76 ? -19.471 5.442 -4.304 1.00 86.56 76 ASP A CA 1
ATOM 583 C C . ASP A 1 76 ? -18.222 5.557 -3.401 1.00 86.56 76 ASP A C 1
ATOM 585 O O . ASP A 1 76 ? -18.336 5.822 -2.204 1.00 86.56 76 ASP A O 1
ATOM 589 N N . TYR A 1 77 ? -17.013 5.404 -3.956 1.00 89.38 77 TYR A N 1
ATOM 590 C CA . TYR A 1 77 ? -15.780 5.672 -3.208 1.00 89.38 77 TYR A CA 1
ATOM 591 C C . TYR A 1 77 ? -15.718 7.133 -2.733 1.00 89.38 77 TYR A C 1
ATOM 593 O O . TYR A 1 77 ? -15.702 8.074 -3.526 1.00 89.38 77 TYR A O 1
ATOM 601 N N . ASP A 1 78 ? -15.656 7.314 -1.418 1.00 87.19 78 ASP A N 1
ATOM 602 C CA . ASP A 1 78 ? -15.780 8.591 -0.710 1.00 87.19 78 ASP A CA 1
ATOM 603 C C . ASP A 1 78 ? -14.427 9.161 -0.250 1.00 87.19 78 ASP A C 1
ATOM 605 O O . ASP A 1 78 ? -14.348 9.897 0.734 1.00 87.19 78 ASP A O 1
ATOM 609 N N . ASP A 1 79 ? -13.346 8.814 -0.953 1.00 87.75 79 ASP A N 1
ATOM 610 C CA . ASP A 1 79 ? -11.966 9.162 -0.589 1.00 87.75 79 ASP A CA 1
ATOM 611 C C . ASP A 1 79 ? -11.508 8.608 0.777 1.00 87.75 79 ASP A C 1
ATOM 613 O O . ASP A 1 79 ? -10.490 9.047 1.330 1.00 87.75 79 ASP A O 1
ATOM 617 N N . THR A 1 80 ? -12.210 7.605 1.317 1.00 87.62 80 THR A N 1
ATOM 618 C CA . THR A 1 80 ? -11.778 6.890 2.522 1.00 87.62 80 THR A CA 1
ATOM 619 C C . THR A 1 80 ? -10.420 6.221 2.333 1.00 87.62 80 THR A C 1
ATOM 621 O O . THR A 1 80 ? -10.087 5.687 1.279 1.00 87.62 80 THR A O 1
ATOM 624 N N . ALA A 1 81 ? -9.599 6.231 3.387 1.00 88.19 81 ALA A N 1
ATOM 625 C CA . ALA A 1 81 ? -8.309 5.560 3.343 1.00 88.19 81 ALA A CA 1
ATOM 626 C C . ALA A 1 81 ? -8.509 4.053 3.130 1.00 88.19 81 ALA A C 1
ATOM 628 O O . ALA A 1 81 ? -9.211 3.401 3.903 1.00 88.19 81 ALA A O 1
ATOM 629 N N . ILE A 1 82 ? -7.850 3.515 2.107 1.00 92.31 82 ILE A N 1
ATOM 630 C CA . ILE A 1 82 ? -7.823 2.089 1.790 1.00 92.31 82 ILE A CA 1
ATOM 631 C C . ILE A 1 82 ? -6.389 1.626 1.532 1.00 92.31 82 ILE A C 1
ATOM 633 O O . ILE A 1 82 ? -5.525 2.414 1.144 1.00 92.31 82 ILE A O 1
ATOM 637 N N . ASP A 1 83 ? -6.162 0.329 1.706 1.00 93.38 83 ASP A N 1
ATOM 638 C CA . ASP A 1 83 ? -4.915 -0.344 1.365 1.00 93.38 83 ASP A CA 1
ATOM 639 C C . ASP A 1 83 ? -5.182 -1.535 0.437 1.00 93.38 83 ASP A C 1
ATOM 641 O O . ASP A 1 83 ? -6.229 -2.180 0.494 1.00 93.38 83 ASP A O 1
ATOM 645 N N . ILE A 1 84 ? -4.199 -1.848 -0.411 1.00 95.56 84 ILE A N 1
ATOM 646 C CA . ILE A 1 84 ? -4.187 -3.047 -1.258 1.00 95.56 84 ILE A CA 1
ATOM 647 C C . ILE A 1 84 ? -2.916 -3.836 -0.915 1.00 95.56 84 ILE A C 1
ATOM 649 O O . ILE A 1 84 ? -1.856 -3.587 -1.497 1.00 95.56 84 ILE A O 1
ATOM 653 N N . PRO A 1 85 ? -2.960 -4.777 0.050 1.00 93.69 85 PRO A N 1
ATOM 654 C CA . PRO A 1 85 ? -1.765 -5.477 0.526 1.00 93.69 85 PRO A CA 1
ATOM 655 C C . PRO A 1 85 ? -1.048 -6.254 -0.581 1.00 93.69 85 PRO A C 1
ATOM 657 O O . PRO A 1 85 ? 0.177 -6.370 -0.575 1.00 93.69 85 PRO A O 1
ATOM 660 N N . ASN A 1 86 ? -1.812 -6.742 -1.562 1.00 95.19 86 ASN A N 1
ATOM 661 C CA . ASN A 1 86 ? -1.312 -7.474 -2.718 1.00 95.19 86 ASN A CA 1
ATOM 662 C C . ASN A 1 86 ? -1.043 -6.577 -3.941 1.00 95.19 86 ASN A C 1
ATOM 664 O O . ASN A 1 86 ? -0.999 -7.074 -5.062 1.00 95.19 86 ASN A O 1
ATOM 668 N N . ILE A 1 87 ? -0.832 -5.264 -3.761 1.00 95.94 87 ILE A N 1
ATOM 669 C CA . ILE A 1 87 ? -0.566 -4.331 -4.874 1.00 95.94 87 ILE A CA 1
ATOM 670 C C . ILE A 1 87 ? 0.628 -4.774 -5.733 1.00 95.94 87 ILE A C 1
ATOM 672 O O . ILE A 1 87 ? 0.633 -4.581 -6.944 1.00 95.94 87 ILE A O 1
ATOM 676 N N . ARG A 1 88 ? 1.632 -5.409 -5.112 1.00 94.38 88 ARG A N 1
ATOM 677 C CA . ARG A 1 88 ? 2.836 -5.922 -5.786 1.00 94.38 88 ARG A CA 1
ATOM 678 C C . ARG A 1 88 ? 2.580 -7.174 -6.625 1.00 94.38 88 ARG A C 1
ATOM 680 O O . ARG A 1 88 ? 3.404 -7.488 -7.479 1.00 94.38 88 ARG A O 1
ATOM 687 N N . ASP A 1 89 ? 1.466 -7.856 -6.381 1.00 95.06 89 ASP A N 1
ATOM 688 C CA . ASP A 1 89 ? 1.078 -9.081 -7.080 1.00 95.06 89 ASP A CA 1
ATOM 689 C C . ASP A 1 89 ? 0.232 -8.775 -8.326 1.00 95.06 89 ASP A C 1
ATOM 691 O O . ASP A 1 89 ? -0.043 -9.668 -9.128 1.00 95.06 89 ASP A O 1
ATOM 695 N N . LEU A 1 90 ? -0.181 -7.514 -8.503 1.00 96.06 90 LEU A N 1
ATOM 696 C CA . LEU A 1 90 ? -0.884 -7.073 -9.699 1.00 96.06 90 LEU A CA 1
ATOM 697 C C . LEU A 1 90 ? 0.043 -7.100 -10.916 1.00 96.06 90 LEU A C 1
ATOM 699 O O . LEU A 1 90 ? 1.239 -6.804 -10.847 1.00 96.06 90 LEU A O 1
ATOM 703 N N . THR A 1 91 ? -0.537 -7.449 -12.058 1.00 96.00 91 THR A N 1
ATOM 704 C CA . THR A 1 91 ? 0.173 -7.573 -13.326 1.00 96.00 91 THR A CA 1
ATOM 705 C C . THR A 1 91 ? 0.183 -6.231 -14.033 1.00 96.00 91 THR A C 1
ATOM 707 O O . THR A 1 91 ? -0.836 -5.771 -14.548 1.00 96.00 91 THR A O 1
AT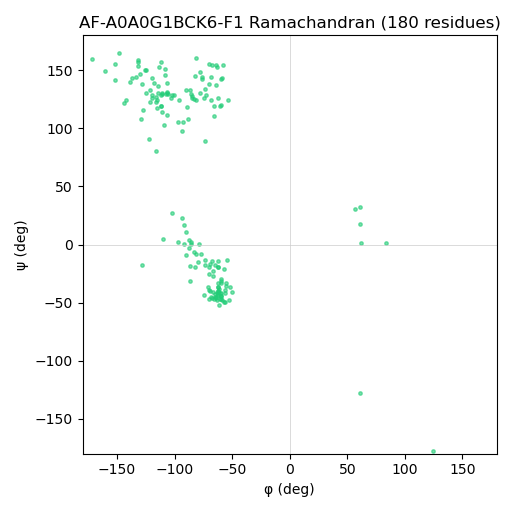OM 710 N N . PHE A 1 92 ? 1.353 -5.607 -14.050 1.00 95.06 92 PHE A N 1
ATOM 711 C CA . PHE A 1 92 ? 1.610 -4.388 -14.798 1.00 95.06 92 PHE A CA 1
ATOM 712 C C . PHE A 1 92 ? 2.018 -4.722 -16.227 1.00 95.06 92 PHE A C 1
ATOM 714 O O . PHE A 1 92 ? 2.909 -5.538 -16.443 1.00 95.06 92 PHE A O 1
ATOM 721 N N . THR A 1 93 ? 1.426 -4.039 -17.196 1.00 93.12 93 THR A N 1
ATOM 722 C CA . THR A 1 93 ? 1.815 -4.116 -18.604 1.00 93.12 93 THR A CA 1
ATOM 723 C C . THR A 1 93 ? 1.903 -2.716 -19.187 1.00 93.12 93 THR A C 1
ATOM 725 O O . THR A 1 93 ? 1.154 -1.817 -18.814 1.00 93.12 93 THR A O 1
ATOM 728 N N . MET A 1 94 ? 2.857 -2.511 -20.086 1.00 87.44 94 MET A N 1
ATOM 729 C CA . MET A 1 94 ? 3.043 -1.247 -20.783 1.00 87.44 94 MET A CA 1
ATOM 730 C C . MET A 1 94 ? 3.450 -1.549 -22.215 1.00 87.44 94 MET A C 1
ATOM 732 O O . MET A 1 94 ? 4.460 -2.222 -22.442 1.00 87.44 94 MET A O 1
ATOM 736 N N . ASP A 1 95 ? 2.678 -1.009 -23.148 1.00 79.94 95 ASP A N 1
ATOM 737 C CA . ASP A 1 95 ? 2.993 -1.041 -24.569 1.00 79.94 95 ASP A CA 1
ATOM 738 C C . ASP A 1 95 ? 4.000 0.062 -24.918 1.00 79.94 95 ASP A C 1
ATOM 740 O O . ASP A 1 95 ? 4.138 1.053 -24.200 1.00 79.94 95 ASP A O 1
ATOM 744 N N . ASN A 1 96 ? 4.688 -0.081 -26.054 1.00 71.44 96 ASN A N 1
ATOM 745 C CA . ASN A 1 96 ? 5.585 0.944 -26.605 1.00 71.44 96 ASN A CA 1
ATOM 746 C C . ASN A 1 96 ? 6.777 1.323 -25.709 1.00 71.44 96 ASN A C 1
ATOM 748 O O . ASN A 1 96 ? 7.260 2.454 -25.762 1.00 71.44 96 ASN A O 1
ATOM 752 N N . LYS A 1 97 ? 7.292 0.363 -24.932 1.00 71.44 97 LYS A N 1
ATOM 753 C CA . LYS A 1 97 ? 8.508 0.517 -24.118 1.00 71.44 97 LYS A CA 1
ATOM 754 C C . LYS A 1 97 ? 9.688 1.083 -24.913 1.00 71.44 97 LYS A C 1
ATOM 756 O O . LYS A 1 97 ? 10.395 1.964 -24.435 1.00 71.44 97 LYS A O 1
ATOM 761 N N . ASP A 1 98 ? 9.835 0.615 -26.146 1.00 65.06 98 ASP A N 1
ATOM 762 C CA . ASP A 1 98 ? 10.915 1.008 -27.050 1.00 65.06 98 ASP A CA 1
ATOM 763 C C . ASP A 1 98 ? 10.769 2.462 -27.534 1.00 65.06 98 ASP A C 1
ATOM 765 O O . ASP A 1 98 ? 11.763 3.125 -27.812 1.00 65.06 98 ASP A O 1
ATOM 769 N N . ASN A 1 99 ? 9.542 3.001 -27.554 1.00 62.47 99 ASN A N 1
ATOM 770 C CA . ASN A 1 99 ? 9.280 4.371 -27.998 1.00 62.47 99 ASN A CA 1
ATOM 771 C C . ASN A 1 99 ? 9.594 5.426 -26.923 1.00 62.47 99 ASN A C 1
ATOM 773 O O . ASN A 1 99 ? 9.689 6.611 -27.238 1.00 62.47 99 ASN A O 1
ATOM 777 N N . LEU A 1 100 ? 9.761 5.024 -25.658 1.00 62.47 100 LEU A N 1
ATOM 778 C CA . LEU A 1 100 ? 10.153 5.935 -24.576 1.00 62.47 100 LEU A CA 1
ATOM 779 C C . LEU A 1 100 ? 11.611 6.402 -24.709 1.00 62.47 100 LEU A C 1
ATOM 781 O O . LEU A 1 100 ? 11.971 7.445 -24.171 1.00 62.47 100 LEU A O 1
ATOM 785 N N . PHE A 1 101 ? 12.421 5.664 -25.472 1.00 55.97 101 PHE A N 1
ATOM 786 C CA . PHE A 1 101 ? 13.827 5.961 -25.746 1.00 55.97 101 PHE A CA 1
ATOM 787 C C . PHE A 1 101 ? 14.048 6.927 -26.922 1.00 55.97 101 PHE A C 1
ATOM 789 O O . PHE A 1 101 ? 15.189 7.258 -27.224 1.00 55.97 101 PHE A O 1
ATOM 796 N N . PHE A 1 102 ? 12.985 7.414 -27.580 1.00 51.50 102 PHE A N 1
ATOM 797 C CA . PHE A 1 102 ? 13.104 8.513 -28.552 1.00 51.50 102 PHE A CA 1
ATOM 798 C C . PHE A 1 102 ? 13.266 9.890 -27.886 1.00 51.50 102 PHE A C 1
ATOM 800 O O . PHE A 1 102 ? 13.512 10.874 -28.581 1.00 51.50 102 PHE A O 1
ATOM 807 N N . ALA A 1 103 ? 13.114 9.977 -26.561 1.00 53.88 103 ALA A N 1
ATOM 808 C CA . ALA A 1 103 ? 13.579 11.121 -25.791 1.00 53.88 103 ALA A CA 1
ATOM 809 C C . ALA A 1 103 ? 15.052 10.891 -25.429 1.00 53.88 103 ALA A C 1
ATOM 811 O O . ALA A 1 103 ? 15.379 9.848 -24.867 1.00 53.88 103 ALA A O 1
ATOM 812 N N . ASP A 1 104 ? 15.922 11.869 -25.699 1.00 58.78 104 ASP A N 1
ATOM 813 C CA . ASP A 1 104 ? 17.371 11.809 -25.423 1.00 58.78 104 ASP A CA 1
ATOM 814 C C . ASP A 1 104 ? 17.711 11.483 -23.947 1.00 58.78 104 ASP A C 1
ATOM 816 O O . ASP A 1 104 ? 18.851 11.153 -23.620 1.00 58.78 104 ASP A O 1
ATOM 820 N N . ASN A 1 105 ? 16.724 11.553 -23.042 1.00 65.56 105 ASN A N 1
ATOM 821 C CA . ASN A 1 105 ? 16.820 11.112 -21.659 1.00 65.56 105 ASN A CA 1
ATOM 822 C C . ASN A 1 105 ? 15.487 10.496 -21.165 1.00 65.56 105 ASN A C 1
ATOM 824 O O . ASN A 1 105 ? 14.474 11.198 -21.106 1.00 65.56 105 ASN A O 1
ATOM 828 N N . PRO A 1 106 ? 15.468 9.229 -20.704 1.00 65.00 106 PRO A N 1
ATOM 829 C CA . PRO A 1 106 ? 14.285 8.604 -20.099 1.00 65.00 106 PRO A CA 1
ATOM 830 C C . PRO A 1 106 ? 13.718 9.362 -18.886 1.00 65.00 106 PRO A C 1
ATOM 832 O O . PRO A 1 106 ? 12.550 9.190 -18.541 1.00 65.00 106 PRO A O 1
ATOM 835 N N . ALA A 1 107 ? 14.521 10.213 -18.236 1.00 67.12 107 ALA A N 1
ATOM 836 C CA . ALA A 1 107 ? 14.073 11.068 -17.137 1.00 67.12 107 ALA A CA 1
ATOM 837 C C . ALA A 1 107 ? 13.122 12.200 -17.575 1.00 67.12 107 ALA A C 1
ATOM 839 O O . ALA A 1 107 ? 12.426 12.761 -16.730 1.00 67.12 107 ALA A O 1
ATOM 840 N N . ASP A 1 108 ? 13.058 12.520 -18.871 1.00 74.12 108 ASP A N 1
ATOM 841 C CA . ASP A 1 108 ? 12.203 13.588 -19.403 1.00 74.12 108 ASP A CA 1
ATOM 842 C C . ASP A 1 108 ? 10.778 13.106 -19.737 1.00 74.12 108 ASP A C 1
ATOM 844 O O . ASP A 1 108 ? 9.910 13.903 -20.113 1.00 74.12 108 ASP A O 1
ATOM 848 N N . VAL A 1 109 ? 10.502 11.805 -19.574 1.00 78.94 109 VAL A N 1
ATOM 849 C CA . VAL A 1 109 ? 9.172 11.218 -19.770 1.00 78.94 109 VAL A CA 1
ATOM 850 C C . VAL A 1 109 ? 8.208 11.758 -18.709 1.00 78.94 109 VAL A C 1
ATOM 852 O O . VAL A 1 109 ? 8.292 11.424 -17.530 1.00 78.94 109 VAL A O 1
ATOM 855 N N . LYS A 1 110 ? 7.253 12.590 -19.142 1.00 79.88 110 LYS A N 1
ATOM 856 C CA . LYS A 1 110 ? 6.263 13.224 -18.250 1.00 79.88 110 LYS A CA 1
ATOM 857 C C . LYS A 1 110 ? 5.022 12.377 -17.999 1.00 79.88 110 LYS A C 1
ATOM 859 O O . LYS A 1 110 ? 4.413 12.496 -16.944 1.00 79.88 110 LYS A O 1
ATOM 864 N N . ASN A 1 111 ? 4.627 11.573 -18.982 1.00 83.06 111 ASN A N 1
ATOM 865 C CA . ASN A 1 111 ? 3.418 10.763 -18.933 1.00 83.06 111 ASN A CA 1
ATOM 866 C C . ASN A 1 111 ? 3.717 9.376 -19.487 1.00 83.06 111 ASN A C 1
ATOM 868 O O . ASN A 1 111 ? 4.450 9.244 -20.467 1.00 83.06 111 ASN A O 1
ATOM 872 N N . ILE A 1 112 ? 3.101 8.367 -18.884 1.00 85.31 112 ILE A N 1
ATOM 873 C CA . ILE A 1 112 ? 3.146 6.983 -19.342 1.00 85.31 112 ILE A CA 1
ATOM 874 C C . ILE A 1 112 ? 1.730 6.427 -19.412 1.00 85.31 112 ILE A C 1
ATOM 876 O O . ILE A 1 112 ? 0.890 6.760 -18.579 1.00 85.31 112 ILE A O 1
ATOM 880 N N . ASN A 1 113 ? 1.493 5.548 -20.380 1.00 88.19 113 ASN A N 1
ATOM 881 C CA . ASN A 1 113 ? 0.276 4.751 -20.454 1.00 88.19 113 ASN A CA 1
ATOM 882 C C . ASN A 1 113 ? 0.624 3.317 -20.074 1.00 88.19 113 ASN A C 1
ATOM 884 O O . ASN A 1 113 ? 1.596 2.762 -20.581 1.00 88.19 113 ASN A O 1
ATOM 888 N N . PHE A 1 114 ? -0.154 2.722 -19.182 1.00 92.19 114 PHE A N 1
ATOM 889 C CA . PHE A 1 114 ? 0.041 1.349 -18.737 1.00 92.19 114 PHE A CA 1
ATOM 890 C C . PHE A 1 114 ? -1.306 0.721 -18.393 1.00 92.19 114 PHE A C 1
ATOM 892 O O . PHE A 1 114 ? -2.305 1.417 -18.214 1.00 92.19 114 PHE A O 1
ATOM 899 N N . ASN A 1 115 ? -1.316 -0.599 -18.283 1.00 94.00 115 ASN A N 1
ATOM 900 C CA . ASN A 1 115 ? -2.437 -1.373 -17.785 1.00 94.00 115 ASN A CA 1
ATOM 901 C C . ASN A 1 115 ? -2.004 -2.121 -16.521 1.00 94.00 115 ASN A C 1
ATOM 903 O O . ASN A 1 115 ? -0.886 -2.637 -16.432 1.00 94.00 115 ASN A O 1
ATOM 907 N N . LEU A 1 116 ? -2.897 -2.156 -15.538 1.00 95.31 116 LEU A N 1
ATOM 908 C CA . LEU A 1 116 ? -2.740 -2.931 -14.321 1.00 95.31 116 LEU A CA 1
ATOM 909 C C . LEU A 1 116 ? -3.920 -3.895 -14.212 1.00 95.31 116 LEU A C 1
ATOM 911 O O . LEU A 1 116 ? -5.073 -3.472 -14.213 1.00 95.31 116 LEU A O 1
ATOM 915 N N . SER A 1 117 ? -3.630 -5.188 -14.122 1.00 95.38 117 SER A N 1
ATOM 916 C CA . SER A 1 117 ? -4.637 -6.249 -14.114 1.00 95.38 117 SER A CA 1
ATOM 917 C C . SER A 1 117 ? -4.397 -7.252 -12.987 1.00 95.38 117 SER A C 1
ATOM 919 O O . SER A 1 117 ? -3.293 -7.374 -12.454 1.00 95.38 117 SER A O 1
ATOM 921 N N . GLY A 1 118 ? -5.451 -7.975 -12.613 1.00 95.12 118 GLY A N 1
ATOM 922 C CA . GLY A 1 118 ? -5.441 -8.969 -11.540 1.00 95.12 118 GLY A CA 1
ATOM 923 C C . GLY A 1 118 ? -6.501 -8.683 -10.479 1.00 95.12 118 GLY A C 1
ATOM 924 O O . GLY A 1 118 ? -7.287 -7.747 -10.595 1.00 95.12 118 GLY A O 1
ATOM 925 N N . THR A 1 119 ? -6.539 -9.512 -9.439 1.00 94.94 119 THR A N 1
ATOM 926 C CA . THR A 1 119 ? -7.507 -9.372 -8.344 1.00 94.94 119 THR A CA 1
ATOM 927 C C . THR A 1 119 ? -6.904 -8.542 -7.214 1.00 94.94 119 THR A C 1
ATOM 929 O O . THR A 1 119 ? -6.064 -9.039 -6.466 1.00 94.94 119 THR A O 1
ATOM 932 N N . ALA A 1 120 ? -7.331 -7.287 -7.068 1.00 94.00 120 ALA A N 1
ATOM 933 C CA . ALA A 1 120 ? -6.931 -6.439 -5.947 1.00 94.00 120 ALA A CA 1
ATOM 934 C C . ALA A 1 120 ? -7.709 -6.814 -4.675 1.00 94.00 120 ALA A C 1
ATOM 936 O O . ALA A 1 120 ? -8.935 -6.907 -4.692 1.00 94.00 120 ALA A O 1
ATOM 937 N N . LYS A 1 121 ? -6.997 -7.017 -3.563 1.00 93.44 121 LYS A N 1
ATOM 938 C CA . LYS A 1 121 ? -7.596 -7.197 -2.236 1.00 93.44 121 LYS A CA 1
ATOM 939 C C . LYS A 1 121 ? -7.652 -5.845 -1.546 1.00 93.44 121 LYS A C 1
ATOM 941 O O . LYS A 1 121 ? -6.647 -5.399 -1.003 1.00 93.44 121 LYS A O 1
ATOM 946 N N . ILE A 1 122 ? -8.803 -5.193 -1.606 1.00 91.25 122 ILE A N 1
ATOM 947 C CA . ILE A 1 122 ? -9.009 -3.894 -0.968 1.00 91.25 122 ILE A CA 1
ATOM 948 C C . ILE A 1 122 ? -9.384 -4.122 0.495 1.00 91.25 122 ILE A C 1
ATOM 950 O O . ILE A 1 122 ? -10.298 -4.891 0.793 1.00 91.25 122 ILE A O 1
ATOM 954 N N . ILE A 1 123 ? -8.670 -3.455 1.399 1.00 91.50 123 ILE A N 1
ATOM 955 C CA . ILE A 1 123 ? -8.974 -3.429 2.829 1.00 91.50 123 ILE A CA 1
ATOM 956 C C . ILE A 1 123 ? -9.113 -1.987 3.308 1.00 91.50 123 ILE A C 1
ATOM 958 O O . ILE A 1 123 ? -8.439 -1.083 2.814 1.00 91.50 123 ILE A O 1
ATOM 962 N N . TYR A 1 124 ? -9.947 -1.794 4.324 1.00 90.88 124 TYR A N 1
ATOM 963 C CA . TYR A 1 124 ? -10.055 -0.535 5.048 1.00 90.88 124 TYR A CA 1
ATOM 964 C C . TYR A 1 124 ? -9.202 -0.637 6.317 1.00 90.88 124 TYR A C 1
ATOM 966 O O . TYR A 1 124 ? -9.586 -1.353 7.248 1.00 90.88 124 TYR A O 1
ATOM 974 N N . PRO A 1 125 ? -8.027 0.013 6.375 1.00 90.75 125 PRO A N 1
ATOM 975 C CA . PRO A 1 125 ? -7.130 -0.111 7.511 1.00 90.75 125 PRO A CA 1
ATOM 976 C C . PRO A 1 125 ? -7.776 0.443 8.780 1.00 90.75 125 PRO A C 1
ATOM 978 O O . PRO A 1 125 ? -8.392 1.509 8.780 1.00 90.75 125 PRO A O 1
ATOM 981 N N . VAL A 1 126 ? -7.614 -0.278 9.886 1.00 91.69 126 VAL A N 1
ATOM 982 C CA . VAL A 1 126 ? -8.047 0.196 11.203 1.00 91.69 126 VAL A CA 1
ATOM 983 C C . VAL A 1 126 ? -6.985 1.136 11.760 1.00 91.69 126 VAL A C 1
ATOM 985 O O . VAL A 1 126 ? -5.827 0.742 11.914 1.00 91.69 126 VAL A O 1
ATOM 988 N N . ASP A 1 127 ? -7.370 2.365 12.114 1.00 91.69 127 ASP A N 1
ATOM 989 C CA . ASP A 1 127 ? -6.488 3.255 12.868 1.00 91.69 127 ASP A CA 1
ATOM 990 C C . ASP A 1 127 ? -6.392 2.773 14.319 1.00 91.69 127 ASP A C 1
ATOM 992 O O . ASP A 1 127 ? -7.162 3.156 15.204 1.00 91.69 127 ASP A O 1
ATOM 996 N N . GLU A 1 128 ? -5.430 1.886 14.562 1.00 94.19 128 GLU A N 1
ATOM 997 C CA . GLU A 1 128 ? -5.199 1.324 15.885 1.00 94.19 128 GLU A CA 1
ATOM 998 C C . GLU A 1 128 ? -4.866 2.382 16.938 1.00 94.19 128 GLU A C 1
ATOM 1000 O O . GLU A 1 128 ? -5.117 2.155 18.121 1.00 94.19 128 GLU A O 1
ATOM 1005 N N . ASN A 1 129 ? -4.245 3.499 16.551 1.00 94.56 129 ASN A N 1
ATOM 1006 C CA . ASN A 1 129 ? -3.835 4.524 17.504 1.00 94.56 129 ASN A CA 1
ATOM 1007 C C . ASN A 1 129 ? -5.047 5.315 17.984 1.00 94.56 129 ASN A C 1
ATOM 1009 O O . ASN A 1 129 ? -5.186 5.511 19.192 1.00 94.56 129 ASN A O 1
ATOM 1013 N N . ASN A 1 130 ? -5.943 5.687 17.067 1.00 94.62 130 ASN A N 1
ATOM 1014 C CA . ASN A 1 130 ? -7.212 6.318 17.419 1.00 94.62 130 ASN A CA 1
ATOM 1015 C C . ASN A 1 130 ? -8.091 5.364 18.228 1.00 94.62 130 ASN A C 1
ATOM 1017 O O . ASN A 1 130 ? -8.552 5.738 19.304 1.00 94.62 130 ASN A O 1
ATOM 1021 N N . LEU A 1 131 ? -8.202 4.096 17.811 1.00 96.12 131 LEU A N 1
ATOM 1022 C CA . LEU A 1 131 ? -8.967 3.105 18.569 1.00 96.12 131 LEU A CA 1
ATOM 1023 C C . LEU A 1 131 ? -8.409 2.931 19.989 1.00 96.12 131 LEU A C 1
ATOM 1025 O O . LEU A 1 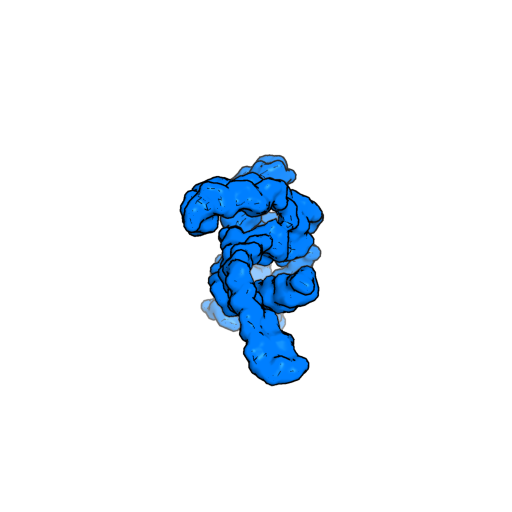131 ? -9.164 2.921 20.958 1.00 96.12 131 LEU A O 1
ATOM 1029 N N . LYS A 1 132 ? -7.081 2.838 20.152 1.00 96.62 132 LYS A N 1
ATOM 1030 C CA . LYS A 1 132 ? -6.447 2.788 21.483 1.00 96.62 132 LYS A CA 1
ATOM 1031 C C . LYS A 1 132 ? -6.753 4.044 22.293 1.00 96.62 132 LYS A C 1
ATOM 1033 O O . LYS A 1 132 ? -7.069 3.914 23.473 1.00 96.62 132 LYS A O 1
ATOM 1038 N N . ALA A 1 133 ? -6.657 5.226 21.686 1.00 96.75 133 ALA A N 1
ATOM 1039 C CA . ALA A 1 133 ? -6.916 6.499 22.350 1.00 96.75 133 ALA A CA 1
ATOM 1040 C C . ALA A 1 133 ? -8.365 6.602 22.848 1.00 96.75 133 ALA A C 1
ATOM 1042 O O . ALA A 1 133 ? -8.585 6.965 24.004 1.00 96.75 133 ALA A O 1
ATOM 1043 N N . ASP A 1 134 ? -9.332 6.192 22.029 1.00 96.62 134 ASP A N 1
ATOM 1044 C CA . ASP A 1 134 ? -10.751 6.210 22.385 1.00 96.62 134 ASP A CA 1
ATOM 1045 C C . ASP A 1 134 ? -11.098 5.229 23.504 1.00 96.62 134 ASP A C 1
ATOM 1047 O O . ASP A 1 134 ? -12.040 5.470 24.261 1.00 96.62 134 ASP A O 1
ATOM 1051 N N . LEU A 1 135 ? -10.328 4.145 23.643 1.00 96.94 135 LEU A N 1
ATOM 1052 C CA . LEU A 1 135 ? -10.509 3.135 24.685 1.00 96.94 135 LEU A CA 1
ATOM 1053 C C . LEU A 1 135 ? -9.883 3.516 26.035 1.00 96.94 135 LEU A C 1
ATOM 1055 O O . LEU A 1 135 ? -10.292 2.950 27.049 1.00 96.94 135 LEU A O 1
ATOM 1059 N N . LEU A 1 136 ? -8.933 4.457 26.097 1.00 97.19 136 LEU A N 1
ATOM 1060 C CA . LEU A 1 136 ? -8.205 4.795 27.331 1.00 97.19 136 LEU A CA 1
ATOM 1061 C C . LEU A 1 136 ? -9.135 5.127 28.500 1.00 97.19 136 LEU A C 1
ATOM 1063 O O . LEU A 1 136 ? -9.990 6.012 28.411 1.00 97.19 136 LEU A O 1
ATOM 1067 N N . GLY A 1 137 ? -8.962 4.408 29.612 1.00 96.69 137 GLY A N 1
ATOM 1068 C CA . GLY A 1 137 ? -9.735 4.604 30.843 1.00 96.69 137 GLY A CA 1
ATOM 1069 C C . GLY A 1 137 ? -11.248 4.376 30.708 1.00 96.69 137 GLY A C 1
ATOM 1070 O O . GLY A 1 137 ? -11.990 4.535 31.682 1.00 96.69 137 GLY A O 1
ATOM 1071 N N . LYS A 1 138 ? -11.753 3.992 29.527 1.00 97.62 138 LYS A N 1
ATOM 1072 C CA . LYS A 1 138 ? -13.182 3.742 29.311 1.00 97.62 138 LYS A CA 1
ATOM 1073 C C . LYS A 1 138 ? -13.618 2.481 30.032 1.00 97.62 138 LYS A C 1
ATOM 1075 O O . LYS A 1 138 ? -12.829 1.571 30.293 1.00 97.62 138 LYS A O 1
ATOM 1080 N N . ARG A 1 139 ? -14.908 2.387 30.354 1.00 97.06 139 ARG A N 1
ATOM 1081 C CA . ARG A 1 139 ? -15.442 1.166 30.967 1.00 97.06 139 ARG A CA 1
ATOM 1082 C C . ARG A 1 139 ? -15.596 0.096 29.897 1.00 97.06 139 ARG A C 1
ATOM 1084 O O . ARG A 1 139 ? -16.030 0.381 28.787 1.00 97.06 139 ARG A O 1
ATOM 1091 N N . LYS A 1 140 ? -15.353 -1.162 30.266 1.00 95.19 140 LYS A N 1
ATOM 1092 C CA . LYS A 1 140 ? -15.518 -2.328 29.384 1.00 95.19 140 LYS A CA 1
ATOM 1093 C C . LYS A 1 140 ? -16.901 -2.369 28.725 1.00 95.19 140 LYS A C 1
ATOM 1095 O O . LYS A 1 140 ? -17.020 -2.744 27.566 1.00 95.19 140 LYS A O 1
ATOM 1100 N N . LYS A 1 141 ? -17.949 -1.960 29.449 1.00 95.62 141 LYS A N 1
ATOM 1101 C CA . LYS A 1 141 ? -19.327 -1.927 28.932 1.00 95.62 141 LYS A CA 1
ATOM 1102 C C . LYS A 1 141 ? -19.549 -0.908 27.806 1.00 95.62 141 LYS A C 1
ATOM 1104 O O . LYS A 1 141 ? -20.471 -1.089 27.022 1.00 95.62 141 LYS A O 1
ATOM 1109 N N . ASP A 1 142 ? -18.708 0.123 27.724 1.00 96.62 142 ASP A N 1
ATOM 1110 C CA . ASP A 1 142 ? -18.804 1.180 26.715 1.00 96.62 142 ASP A CA 1
ATOM 1111 C C . ASP A 1 142 ? -18.121 0.739 25.389 1.00 96.62 142 ASP A C 1
ATOM 1113 O O . ASP A 1 142 ? -18.260 1.405 24.368 1.00 96.62 142 ASP A O 1
ATOM 1117 N N . PHE A 1 143 ? -17.443 -0.424 25.369 1.00 96.12 143 PHE A N 1
ATOM 1118 C CA . PHE A 1 143 ? -16.696 -0.954 24.216 1.00 96.12 143 PHE A CA 1
ATOM 1119 C C . PHE A 1 143 ? -17.523 -1.027 22.928 1.00 96.12 143 PHE A C 1
ATOM 1121 O O . PHE A 1 143 ? -17.076 -0.546 21.894 1.00 96.12 143 PHE A O 1
ATOM 1128 N N . LYS A 1 144 ? -18.749 -1.567 22.986 1.00 94.69 144 LYS A N 1
ATOM 1129 C CA . LYS A 1 144 ? -19.615 -1.686 21.798 1.00 94.69 144 LYS A CA 1
ATOM 1130 C C . LYS A 1 144 ? -19.982 -0.326 21.201 1.00 94.69 144 LYS A C 1
ATOM 1132 O O . LYS A 1 144 ? -20.067 -0.197 19.988 1.00 94.69 144 LYS A O 1
ATOM 1137 N N . GLN A 1 145 ? -20.195 0.680 22.051 1.00 95.88 145 GLN A N 1
ATOM 1138 C CA . GLN A 1 145 ? -20.524 2.033 21.602 1.00 95.88 145 GLN A CA 1
ATOM 1139 C C . GLN A 1 145 ? -19.317 2.717 20.950 1.00 95.88 145 GLN A C 1
ATOM 1141 O O . GLN A 1 145 ? -19.488 3.455 19.987 1.00 95.88 145 GLN A O 1
ATOM 1146 N N . ILE A 1 146 ? -18.112 2.478 21.471 1.00 96.00 146 ILE A N 1
ATOM 1147 C CA . ILE A 1 146 ? -16.871 2.990 20.876 1.00 96.00 146 ILE A CA 1
ATOM 1148 C C . ILE A 1 146 ? -16.631 2.312 19.526 1.00 96.00 146 ILE A C 1
ATOM 1150 O O . ILE A 1 146 ? -16.395 2.997 18.540 1.00 96.00 146 ILE A O 1
ATOM 1154 N N . LEU A 1 147 ? -16.784 0.986 19.458 1.00 95.12 147 LEU A N 1
ATOM 1155 C CA . LEU A 1 147 ? -16.591 0.217 18.228 1.00 95.12 147 LEU A CA 1
ATOM 1156 C C . LEU A 1 147 ? -17.535 0.653 17.099 1.00 95.12 147 LEU A C 1
ATOM 1158 O O . LEU A 1 147 ? -17.134 0.673 15.945 1.00 95.12 147 LEU A O 1
ATOM 1162 N N . ALA A 1 148 ? -18.758 1.079 17.429 1.00 93.94 148 ALA A N 1
ATOM 1163 C CA . ALA A 1 148 ? -19.726 1.580 16.452 1.00 93.94 148 ALA A CA 1
ATOM 1164 C C . ALA A 1 148 ? -19.268 2.848 15.697 1.00 93.94 148 ALA A C 1
ATOM 1166 O O . ALA A 1 148 ? -19.878 3.205 14.694 1.00 93.94 148 ALA A O 1
ATOM 1167 N N . GLN A 1 149 ? -18.216 3.531 16.162 1.00 93.69 149 GLN A N 1
ATOM 1168 C CA . GLN A 1 149 ? -17.610 4.679 15.473 1.00 93.69 149 GLN A CA 1
ATOM 1169 C C . GLN A 1 149 ? -16.634 4.257 14.362 1.00 93.69 149 GLN A C 1
ATOM 1171 O O . GLN A 1 149 ? -16.175 5.103 13.601 1.00 93.69 149 GLN A O 1
ATOM 1176 N N . TYR A 1 150 ? -16.329 2.961 14.262 1.00 93.19 150 TYR A N 1
ATOM 1177 C CA . TYR A 1 150 ? -15.361 2.381 13.338 1.00 93.19 150 TYR A CA 1
ATOM 1178 C C . TYR A 1 150 ? -16.082 1.442 12.357 1.00 93.19 150 TYR A C 1
ATOM 1180 O O . TYR A 1 150 ? -16.080 0.226 12.554 1.00 93.19 150 TYR A O 1
ATOM 1188 N N . PRO A 1 151 ? -16.727 1.978 11.302 1.00 89.12 151 PRO A N 1
ATOM 1189 C CA . PRO A 1 151 ? -17.531 1.185 10.366 1.00 89.12 151 PRO A CA 1
ATOM 1190 C C . PRO A 1 151 ? -16.706 0.173 9.557 1.00 89.12 151 PRO A C 1
ATOM 1192 O O . PRO A 1 151 ? -17.253 -0.777 9.009 1.00 89.12 151 PRO A O 1
ATOM 1195 N N . ASN A 1 152 ? -15.388 0.357 9.501 1.00 89.56 152 ASN A N 1
ATOM 1196 C CA . ASN A 1 152 ? -14.436 -0.564 8.890 1.00 89.56 152 ASN A CA 1
ATOM 1197 C C . ASN A 1 152 ? -14.087 -1.781 9.769 1.00 89.56 152 ASN A C 1
ATOM 1199 O O . ASN A 1 152 ? -13.274 -2.607 9.356 1.00 89.56 152 ASN A O 1
ATOM 1203 N N . ILE A 1 153 ? -14.665 -1.900 10.969 1.00 91.94 153 ILE A N 1
ATOM 1204 C CA . ILE A 1 153 ? -14.498 -3.064 11.842 1.00 91.94 153 ILE A CA 1
ATOM 1205 C C . ILE A 1 153 ? -15.781 -3.894 11.831 1.00 91.94 153 ILE A C 1
ATOM 1207 O O . ILE A 1 153 ? -16.796 -3.492 12.390 1.00 91.94 153 ILE A O 1
ATOM 1211 N N . ASP A 1 154 ? -15.705 -5.087 11.245 1.00 90.31 154 ASP A N 1
ATOM 1212 C CA . ASP A 1 154 ? -16.827 -6.033 11.196 1.00 90.31 154 ASP A CA 1
ATOM 1213 C C . ASP A 1 154 ? -17.144 -6.628 12.582 1.00 90.31 154 ASP A C 1
ATOM 1215 O O . ASP A 1 154 ? -18.283 -6.635 13.050 1.00 90.31 154 ASP A O 1
ATOM 1219 N N . SER A 1 155 ? -16.114 -7.082 13.302 1.00 91.94 155 SER A N 1
ATOM 1220 C CA . SER A 1 155 ? -16.253 -7.595 14.667 1.00 91.94 155 SER A CA 1
ATOM 1221 C C . SER A 1 155 ? -14.976 -7.402 15.483 1.00 91.94 155 SER A C 1
ATOM 1223 O O . SER A 1 155 ? -13.876 -7.290 14.941 1.00 91.94 155 SER A O 1
ATOM 1225 N N . ALA A 1 156 ? -15.119 -7.343 16.809 1.00 94.94 156 ALA A N 1
ATOM 1226 C CA . ALA A 1 156 ? -13.987 -7.266 17.724 1.00 94.94 156 ALA A CA 1
ATOM 1227 C C . ALA A 1 156 ? -14.316 -7.883 19.087 1.00 94.94 156 ALA A C 1
ATOM 1229 O O . ALA A 1 156 ? -15.397 -7.666 19.643 1.00 94.94 156 ALA A O 1
ATOM 1230 N N . ASP A 1 157 ? -13.333 -8.575 19.658 1.00 94.31 157 ASP A N 1
ATOM 1231 C CA . ASP A 1 157 ? -13.380 -9.127 21.008 1.00 94.31 157 ASP A CA 1
ATOM 1232 C C . ASP A 1 157 ? -12.458 -8.357 21.953 1.00 94.31 157 ASP A C 1
ATOM 1234 O O . ASP A 1 157 ? -11.377 -7.898 21.579 1.00 94.31 157 ASP A O 1
ATOM 1238 N N . VAL A 1 158 ? -12.871 -8.247 23.219 1.00 94.88 158 VAL A N 1
ATOM 1239 C CA . VAL A 1 158 ? -12.100 -7.555 24.256 1.00 94.88 158 VAL A CA 1
ATOM 1240 C C . VAL A 1 158 ? -11.727 -8.486 25.405 1.00 94.88 158 VAL A C 1
ATOM 1242 O O . VAL A 1 158 ? -12.578 -9.062 26.089 1.00 94.88 158 VAL A O 1
ATOM 1245 N N . VAL A 1 159 ? -10.428 -8.536 25.699 1.00 94.94 159 VAL A N 1
ATOM 1246 C CA . VAL A 1 159 ? -9.871 -9.203 26.878 1.00 94.94 159 VAL A CA 1
ATOM 1247 C C . VAL A 1 159 ? -9.202 -8.157 27.764 1.00 94.94 159 VAL A C 1
ATOM 1249 O O . VAL A 1 159 ? -8.294 -7.455 27.330 1.00 94.94 159 VAL A O 1
ATOM 1252 N N . ILE A 1 160 ? -9.644 -8.058 29.020 1.00 95.00 160 ILE A N 1
ATOM 1253 C CA . ILE A 1 160 ? -9.038 -7.178 30.028 1.00 95.00 160 ILE A CA 1
ATOM 1254 C C . ILE A 1 160 ? -8.369 -8.052 31.081 1.00 95.00 160 ILE A C 1
ATOM 1256 O O . ILE A 1 160 ? -9.000 -8.956 31.630 1.00 95.00 160 ILE A O 1
ATOM 1260 N N . SER A 1 161 ? -7.099 -7.761 31.359 1.00 92.31 161 SER A N 1
ATOM 1261 C CA . SER A 1 161 ? -6.313 -8.441 32.385 1.00 92.31 161 SER A CA 1
ATOM 1262 C C . SER A 1 161 ? -5.805 -7.447 33.436 1.00 92.31 161 SER A C 1
ATOM 1264 O O . SER A 1 161 ? -5.246 -6.415 33.070 1.00 92.31 161 SER A O 1
ATOM 1266 N N . PRO A 1 162 ? -5.950 -7.753 34.737 1.00 92.94 162 PRO A N 1
ATOM 1267 C CA . PRO A 1 162 ? -6.691 -8.894 35.274 1.00 92.94 162 PRO A CA 1
ATOM 1268 C C . PRO A 1 162 ? -8.207 -8.773 35.038 1.00 92.94 162 PRO A C 1
ATOM 1270 O O . PRO A 1 162 ? -8.741 -7.667 34.964 1.00 92.94 162 PRO A O 1
ATOM 1273 N N . PHE A 1 163 ? -8.912 -9.906 34.982 1.00 91.56 163 PHE A N 1
ATOM 1274 C CA . PHE A 1 163 ? -10.332 -9.970 34.598 1.00 91.56 163 PHE A CA 1
ATOM 1275 C C . PHE A 1 163 ? -11.290 -9.204 35.528 1.00 91.56 163 PHE A C 1
ATOM 1277 O O . PHE A 1 163 ? -12.403 -8.879 35.124 1.00 91.56 163 PHE A O 1
ATOM 1284 N N . TRP A 1 164 ? -10.871 -8.897 36.762 1.00 90.81 164 TRP A N 1
ATOM 1285 C CA . TRP A 1 164 ? -11.646 -8.097 37.718 1.00 90.81 164 TRP A CA 1
ATOM 1286 C C . TRP A 1 164 ? -11.687 -6.600 37.384 1.00 90.81 164 TRP A C 1
ATOM 1288 O O . TRP A 1 164 ? -12.481 -5.858 37.963 1.00 90.81 164 TRP A O 1
ATOM 1298 N N . LYS A 1 165 ? -10.836 -6.117 36.472 1.00 93.69 165 LYS A N 1
ATOM 1299 C CA . LYS A 1 165 ? -10.880 -4.726 36.018 1.00 93.69 165 LYS A CA 1
ATOM 1300 C C . LYS A 1 165 ? -12.094 -4.513 35.112 1.00 93.69 165 LYS A C 1
ATOM 1302 O O . LYS A 1 165 ? -12.304 -5.225 34.135 1.00 93.69 165 LYS A O 1
ATOM 1307 N N . MET A 1 166 ? -12.878 -3.485 35.430 1.00 94.06 166 MET A N 1
ATOM 1308 C CA . MET A 1 166 ? -14.065 -3.093 34.659 1.00 94.06 166 MET A CA 1
ATOM 1309 C C . MET A 1 166 ? -13.794 -1.961 33.662 1.00 94.06 166 MET A C 1
ATOM 1311 O O . MET A 1 166 ? -14.718 -1.513 32.981 1.00 94.06 166 MET A O 1
ATOM 1315 N N . SER A 1 167 ? -12.550 -1.496 33.568 1.00 96.81 167 SER A N 1
ATOM 1316 C CA . SER A 1 167 ? -12.114 -0.442 32.655 1.00 96.81 167 SER A CA 1
ATOM 1317 C C . SER A 1 167 ? -10.856 -0.851 31.904 1.00 96.81 167 SER A C 1
ATOM 1319 O O . SER A 1 167 ? -10.068 -1.673 32.384 1.00 96.81 167 SER A O 1
ATOM 1321 N N . PHE A 1 168 ? -10.685 -0.263 30.726 1.00 97.00 168 PHE A N 1
ATOM 1322 C CA . PHE A 1 168 ? -9.427 -0.292 30.000 1.00 97.00 168 PHE A CA 1
ATOM 1323 C C . PHE A 1 168 ? -8.338 0.449 30.795 1.00 97.00 168 PHE A C 1
ATOM 1325 O O . PHE A 1 168 ? -8.659 1.314 31.617 1.00 97.00 168 PHE A O 1
ATOM 1332 N N . PRO A 1 169 ? -7.056 0.112 30.579 1.00 96.38 169 PRO A N 1
ATOM 1333 C CA . PRO A 1 169 ? -5.937 0.852 31.149 1.00 96.38 169 PRO A CA 1
ATOM 1334 C C . PRO A 1 169 ? -5.936 2.333 30.753 1.00 96.38 169 PRO A C 1
ATOM 1336 O O . PRO A 1 169 ? -6.400 2.709 29.678 1.00 96.38 169 PRO A O 1
ATOM 1339 N N . ASP A 1 170 ? -5.321 3.162 31.594 1.00 95.81 170 ASP A N 1
ATOM 1340 C CA . ASP A 1 170 ? -5.179 4.606 31.354 1.00 95.81 170 ASP A CA 1
ATOM 1341 C C . ASP A 1 170 ? -3.926 4.959 30.530 1.00 95.81 170 ASP A C 1
ATOM 1343 O O . ASP A 1 170 ? -3.609 6.129 30.327 1.00 95.81 170 ASP A O 1
ATOM 1347 N N . LYS A 1 171 ? -3.166 3.957 30.071 1.00 96.31 171 LYS A N 1
ATOM 1348 C CA . LYS A 1 171 ? -1.932 4.143 29.297 1.00 96.31 171 LYS A CA 1
ATOM 1349 C C . LYS A 1 171 ? -2.018 3.383 27.981 1.00 96.31 171 LYS A C 1
ATOM 1351 O O . LYS A 1 171 ? -2.261 2.182 27.981 1.00 96.31 171 LYS A O 1
ATOM 1356 N N . ILE A 1 172 ? -1.703 4.062 26.873 1.00 95.31 172 ILE A N 1
ATOM 1357 C CA . ILE A 1 172 ? -1.778 3.493 25.510 1.00 95.31 172 ILE A CA 1
ATOM 1358 C C . ILE A 1 172 ? -0.946 2.219 25.387 1.00 95.31 172 ILE A C 1
ATOM 1360 O O . ILE A 1 172 ? -1.395 1.237 24.810 1.00 95.31 172 ILE A O 1
ATOM 1364 N N . LYS A 1 173 ? 0.254 2.213 25.977 1.00 96.44 173 LYS A N 1
ATOM 1365 C CA . LYS A 1 173 ? 1.169 1.065 25.936 1.00 96.44 173 LYS A CA 1
ATOM 1366 C C . LYS A 1 173 ? 0.617 -0.208 26.592 1.00 96.44 173 LYS A C 1
ATOM 1368 O O . LYS A 1 173 ? 1.130 -1.286 26.318 1.00 96.44 173 LYS A O 1
ATOM 1373 N N . ASP A 1 174 ? -0.397 -0.078 27.446 1.00 96.75 174 ASP A N 1
ATOM 1374 C CA . ASP A 1 174 ? -1.037 -1.201 28.132 1.00 96.75 174 ASP A CA 1
ATOM 1375 C C . ASP A 1 174 ? -2.248 -1.735 27.328 1.00 96.75 174 ASP A C 1
ATOM 1377 O O . ASP A 1 174 ? -2.901 -2.688 27.751 1.00 96.75 174 ASP A O 1
ATOM 13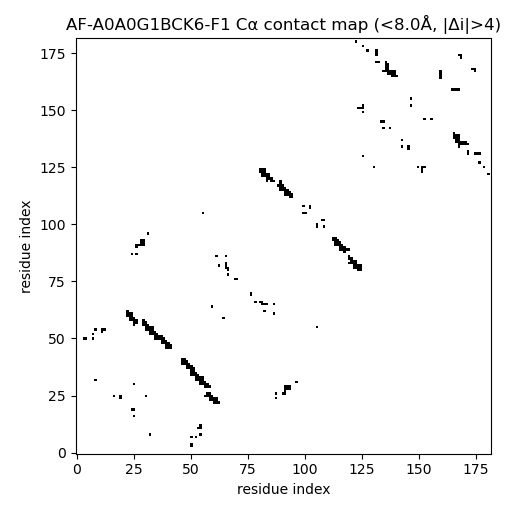81 N N . ILE A 1 175 ? -2.545 -1.148 26.158 1.00 96.75 175 ILE A N 1
ATOM 1382 C CA . ILE A 1 175 ? -3.597 -1.581 25.231 1.00 96.75 175 ILE A CA 1
ATOM 1383 C C . ILE A 1 175 ? -2.952 -2.127 23.955 1.00 96.75 175 ILE A C 1
ATOM 1385 O O . ILE A 1 175 ? -2.274 -1.417 23.210 1.00 96.75 175 ILE A O 1
ATOM 1389 N N . LYS A 1 176 ? -3.211 -3.402 23.665 1.00 96.38 176 LYS A N 1
ATOM 1390 C CA . LYS A 1 176 ? -2.800 -4.057 22.421 1.00 96.38 176 LYS A CA 1
ATOM 1391 C C . LYS A 1 176 ? -4.018 -4.258 21.526 1.00 96.38 176 LYS A C 1
ATOM 1393 O O . LYS A 1 176 ? -5.016 -4.811 21.975 1.00 96.38 176 LYS A O 1
ATOM 1398 N N . VAL A 1 177 ? -3.899 -3.847 20.268 1.00 95.81 177 VAL A N 1
ATOM 1399 C CA . VAL A 1 177 ? -4.869 -4.146 19.210 1.00 95.81 177 VAL A CA 1
ATOM 1400 C C . VAL A 1 177 ? -4.232 -5.183 18.290 1.00 95.81 177 VAL A C 1
ATOM 1402 O O . VAL A 1 177 ? -3.025 -5.151 18.055 1.00 95.81 177 VAL A O 1
ATOM 1405 N N . VAL A 1 178 ? -5.027 -6.155 17.858 1.00 95.12 178 VAL A N 1
ATOM 1406 C CA . VAL A 1 178 ? -4.637 -7.168 16.876 1.00 95.12 178 VAL A CA 1
ATOM 1407 C C . VAL A 1 178 ? -5.710 -7.144 15.804 1.00 95.12 178 VAL A C 1
ATOM 1409 O O . VAL A 1 178 ? -6.870 -7.415 16.104 1.00 95.12 178 VAL A O 1
ATOM 1412 N N . VAL A 1 179 ? -5.325 -6.777 14.586 1.00 93.00 179 VAL A N 1
ATOM 1413 C CA . VAL A 1 179 ? -6.237 -6.694 13.443 1.00 93.00 179 VAL A CA 1
ATOM 1414 C C . VAL A 1 179 ? -6.066 -7.945 12.592 1.00 93.00 179 VAL A C 1
ATOM 1416 O O . VAL A 1 179 ? -4.944 -8.297 12.228 1.00 93.00 179 VAL A O 1
ATOM 1419 N N . ASN A 1 180 ? -7.175 -8.611 12.279 1.00 90.69 180 ASN A N 1
ATOM 1420 C CA . ASN A 1 180 ? -7.208 -9.743 11.361 1.00 90.69 180 ASN A CA 1
ATOM 1421 C C . ASN A 1 180 ? -7.906 -9.286 10.080 1.00 90.69 180 ASN A C 1
ATOM 1423 O O . ASN A 1 180 ? -9.126 -9.144 10.066 1.00 90.69 180 ASN A O 1
ATOM 1427 N N . TYR A 1 181 ? -7.126 -9.014 9.036 1.00 86.00 181 TYR A N 1
ATOM 1428 C CA . TYR A 1 181 ? -7.679 -8.724 7.716 1.00 86.00 181 TYR A CA 1
ATOM 1429 C C . TYR A 1 181 ? -8.121 -10.027 7.023 1.00 86.00 181 TYR A C 1
ATOM 1431 O O . TYR A 1 181 ? -7.511 -11.070 7.284 1.00 86.00 181 TYR A O 1
ATOM 1439 N N . PRO A 1 182 ? -9.172 -9.976 6.186 1.00 72.69 182 PRO A N 1
ATOM 1440 C CA . PRO A 1 182 ? -9.664 -11.131 5.434 1.00 72.69 182 PRO A CA 1
ATOM 1441 C C . PRO A 1 182 ? -8.67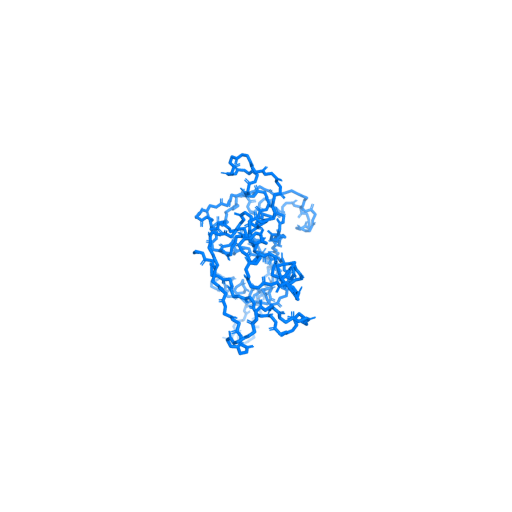6 -11.651 4.372 1.00 72.69 182 PRO A C 1
ATOM 1443 O O . PRO A 1 182 ? -7.789 -10.889 3.916 1.00 72.69 182 PRO A O 1
#